Protein AF-A0A3G3IG48-F1 (afdb_monomer_lite)

Structure (mmCIF, N/CA/C/O backbone):
data_AF-A0A3G3IG48-F1
#
_entry.id   AF-A0A3G3IG48-F1
#
loop_
_atom_site.group_PDB
_atom_site.id
_atom_site.type_symbol
_atom_site.label_atom_id
_atom_site.label_alt_id
_atom_site.label_comp_id
_atom_site.label_asym_id
_atom_site.label_entity_id
_atom_site.label_seq_id
_atom_site.pdbx_PDB_ins_code
_atom_site.Cartn_x
_atom_site.Cartn_y
_atom_site.Cartn_z
_atom_site.occupancy
_atom_site.B_iso_or_equiv
_atom_site.auth_seq_id
_atom_site.auth_comp_id
_atom_site.auth_asym_id
_atom_site.auth_atom_id
_atom_site.pdbx_PDB_model_num
ATOM 1 N N . MET A 1 1 ? 20.443 -9.982 -51.497 1.00 36.69 1 MET A N 1
ATOM 2 C CA . MET A 1 1 ? 20.829 -9.095 -50.384 1.00 36.69 1 MET A CA 1
ATOM 3 C C . MET A 1 1 ? 21.874 -9.863 -49.609 1.00 36.69 1 MET A C 1
ATOM 5 O O . MET A 1 1 ? 21.493 -10.829 -48.970 1.00 36.69 1 MET A O 1
ATOM 9 N N . ALA A 1 2 ? 23.157 -9.543 -49.797 1.00 38.91 2 ALA A N 1
ATOM 10 C CA . ALA A 1 2 ? 24.200 -10.056 -48.908 1.00 38.91 2 ALA A CA 1
ATOM 11 C C . ALA A 1 2 ? 23.875 -9.552 -47.498 1.00 38.91 2 ALA A C 1
ATOM 13 O O . ALA A 1 2 ? 23.464 -8.391 -47.363 1.00 38.91 2 ALA A O 1
ATOM 14 N N . ASP A 1 3 ? 23.915 -10.441 -46.509 1.00 46.94 3 ASP A N 1
ATOM 15 C CA . ASP A 1 3 ? 23.478 -10.109 -45.163 1.00 46.94 3 ASP A CA 1
ATOM 16 C C . ASP A 1 3 ? 24.428 -9.052 -44.593 1.00 46.94 3 ASP A C 1
ATOM 18 O O . ASP A 1 3 ? 25.634 -9.079 -44.838 1.00 46.94 3 ASP A O 1
ATOM 22 N N . LEU A 1 4 ? 23.901 -8.071 -43.864 1.00 43.66 4 LEU A N 1
ATOM 23 C CA . LEU A 1 4 ? 24.726 -6.984 -43.316 1.00 43.66 4 LEU A CA 1
ATOM 24 C C . LEU A 1 4 ? 25.807 -7.546 -42.365 1.00 43.66 4 LEU A C 1
ATOM 26 O O . LEU A 1 4 ? 26.868 -6.949 -42.198 1.00 43.66 4 LEU A O 1
ATOM 30 N N . ILE A 1 5 ? 25.530 -8.734 -41.820 1.00 48.03 5 ILE A N 1
ATOM 31 C CA . ILE A 1 5 ? 26.416 -9.583 -41.025 1.00 48.03 5 ILE A CA 1
ATOM 32 C C . ILE A 1 5 ? 27.579 -10.134 -41.873 1.00 48.03 5 ILE A C 1
ATOM 34 O O . ILE A 1 5 ? 28.728 -9.957 -41.478 1.00 48.03 5 ILE A O 1
ATOM 38 N N . ASP A 1 6 ? 27.318 -10.668 -43.076 1.00 48.75 6 ASP A N 1
ATOM 39 C CA . ASP A 1 6 ? 28.361 -11.162 -44.000 1.00 48.75 6 ASP A CA 1
ATOM 40 C C . ASP A 1 6 ? 29.371 -10.056 -44.365 1.00 48.75 6 ASP A C 1
ATOM 42 O O . ASP A 1 6 ? 30.566 -10.298 -44.551 1.00 48.75 6 ASP A O 1
ATOM 46 N N . CYS A 1 7 ? 28.895 -8.810 -44.464 1.00 47.69 7 CYS A N 1
ATOM 47 C CA . CYS A 1 7 ? 29.739 -7.652 -44.751 1.00 47.69 7 CYS A CA 1
ATOM 48 C C . CYS A 1 7 ? 30.574 -7.204 -43.540 1.00 47.69 7 CYS A C 1
ATOM 50 O O . CYS A 1 7 ? 31.735 -6.838 -43.722 1.00 47.69 7 CYS A O 1
ATOM 52 N N . ILE A 1 8 ? 30.040 -7.253 -42.315 1.00 51.38 8 ILE A N 1
ATOM 53 C CA . ILE A 1 8 ? 30.807 -6.927 -41.097 1.00 51.38 8 ILE A CA 1
ATOM 54 C C . ILE A 1 8 ? 31.922 -7.960 -40.884 1.00 51.38 8 ILE A C 1
ATOM 56 O O . ILE A 1 8 ? 33.070 -7.582 -40.656 1.00 51.38 8 ILE A O 1
ATOM 60 N N . GLU A 1 9 ? 31.633 -9.246 -41.095 1.00 52.25 9 GLU A N 1
ATOM 61 C CA . GLU A 1 9 ? 32.642 -10.316 -41.067 1.00 52.25 9 GLU A CA 1
ATOM 62 C C . GLU A 1 9 ? 33.721 -10.156 -42.152 1.00 52.25 9 GLU A C 1
ATOM 64 O O . GLU A 1 9 ? 34.845 -10.647 -42.013 1.00 52.25 9 GLU A O 1
ATOM 69 N N . SER A 1 10 ? 33.409 -9.463 -43.251 1.00 54.41 10 SER A N 1
ATOM 70 C CA . SER A 1 10 ? 34.390 -9.144 -44.292 1.00 54.41 10 SER A CA 1
ATOM 71 C C . SER A 1 10 ? 35.337 -7.999 -43.905 1.00 54.41 10 SER A C 1
ATOM 73 O O . SER A 1 10 ? 36.476 -7.987 -44.375 1.00 54.41 10 SER A O 1
ATOM 75 N N . LEU A 1 11 ? 34.897 -7.088 -43.025 1.00 50.75 11 LEU A N 1
ATOM 76 C CA . LEU A 1 11 ? 35.682 -5.959 -42.508 1.00 50.75 11 LEU A CA 1
ATOM 77 C C . LEU A 1 11 ? 36.561 -6.339 -41.307 1.00 50.75 11 LEU A C 1
ATOM 79 O O . LEU A 1 11 ? 37.611 -5.733 -41.118 1.00 50.75 11 LEU A O 1
ATOM 83 N N . ASP A 1 12 ? 36.162 -7.346 -40.525 1.00 44.31 12 ASP A N 1
ATOM 84 C CA . ASP A 1 12 ? 36.914 -7.837 -39.356 1.00 44.31 12 ASP A CA 1
ATOM 85 C C . ASP A 1 12 ? 38.119 -8.724 -39.738 1.00 44.31 12 ASP A C 1
ATOM 87 O O . ASP A 1 12 ? 38.974 -9.071 -38.922 1.00 44.31 12 ASP A O 1
ATOM 91 N N . LYS A 1 13 ? 38.246 -9.083 -41.021 1.00 51.66 13 LYS A N 1
ATOM 92 C CA . LYS A 1 13 ? 39.446 -9.761 -41.518 1.00 51.66 13 LYS A CA 1
ATOM 93 C C . LYS A 1 13 ? 40.580 -8.740 -41.583 1.00 51.66 13 LYS A C 1
ATOM 95 O O . LYS A 1 13 ? 40.427 -7.747 -42.293 1.00 51.66 13 LYS A O 1
ATOM 100 N N . PRO A 1 14 ? 41.740 -8.984 -40.942 1.00 46.00 14 PRO A N 1
ATOM 101 C CA . PRO A 1 14 ? 42.889 -8.101 -41.064 1.00 46.00 14 PRO A CA 1
ATOM 102 C C . PRO A 1 14 ? 43.379 -8.123 -42.513 1.00 46.00 14 PRO A C 1
ATOM 104 O O . PRO A 1 14 ? 44.195 -8.958 -42.911 1.00 46.00 14 PRO A O 1
ATOM 107 N N . GLN A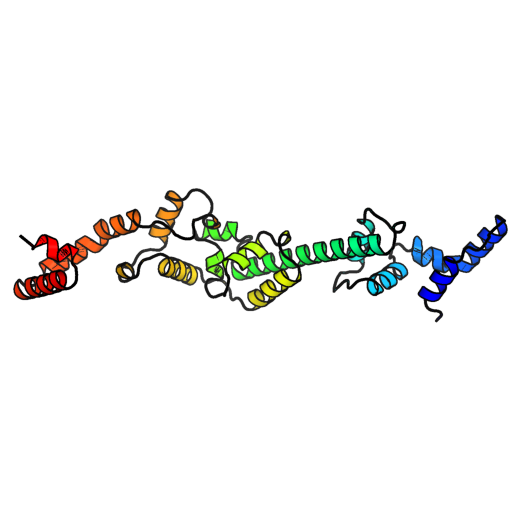 1 15 ? 42.865 -7.208 -43.330 1.00 54.47 15 GLN A N 1
ATOM 108 C CA . GLN A 1 15 ? 43.498 -6.887 -44.590 1.00 54.47 15 GLN A CA 1
ATOM 109 C C . GLN A 1 15 ? 44.788 -6.158 -44.239 1.00 54.47 15 GLN A C 1
ATOM 111 O O . GLN A 1 15 ? 44.802 -5.167 -43.515 1.00 54.47 15 GLN A O 1
ATOM 116 N N . ASN A 1 16 ? 45.900 -6.715 -44.703 1.00 50.59 16 ASN A N 1
ATOM 117 C CA . ASN A 1 16 ? 47.227 -6.143 -44.554 1.00 50.59 16 ASN A CA 1
ATOM 118 C C . ASN A 1 16 ? 47.310 -4.911 -45.475 1.00 50.59 16 ASN A C 1
ATOM 120 O O . ASN A 1 16 ? 47.919 -4.974 -46.539 1.00 50.59 16 ASN A O 1
ATOM 124 N N . VAL A 1 17 ? 46.616 -3.826 -45.120 1.00 55.12 17 VAL A N 1
ATOM 125 C CA . VAL A 1 17 ? 46.575 -2.594 -45.913 1.00 55.12 17 VAL A CA 1
ATOM 126 C C . VAL A 1 17 ? 47.899 -1.873 -45.695 1.00 55.12 17 VAL A C 1
ATOM 128 O O . VAL A 1 17 ? 48.183 -1.407 -44.591 1.00 55.12 17 VAL A O 1
ATOM 131 N N . LYS A 1 18 ? 48.762 -1.856 -46.714 1.00 56.44 18 LYS A N 1
ATOM 132 C CA . LYS A 1 18 ? 50.146 -1.370 -46.582 1.00 56.44 18 LYS A CA 1
ATOM 133 C C . LYS A 1 18 ? 50.337 0.033 -47.143 1.00 56.44 18 LYS A C 1
ATOM 135 O O . LYS A 1 18 ? 51.371 0.642 -46.875 1.00 56.44 18 LYS A O 1
ATOM 140 N N . THR A 1 19 ? 49.369 0.568 -47.888 1.00 65.06 19 THR A N 1
ATOM 141 C CA . THR A 1 19 ? 49.484 1.883 -48.534 1.00 65.06 19 THR A CA 1
ATOM 142 C C . THR A 1 19 ? 48.242 2.758 -48.337 1.00 65.06 19 THR A C 1
ATOM 144 O O . THR A 1 19 ? 47.123 2.271 -48.188 1.00 65.06 19 THR A O 1
ATOM 147 N N . ILE A 1 20 ? 48.437 4.084 -48.343 1.00 63.03 20 ILE A N 1
ATOM 148 C CA . ILE A 1 20 ? 47.361 5.084 -48.188 1.00 63.03 20 ILE A CA 1
ATOM 149 C C . ILE A 1 20 ? 46.316 4.967 -49.315 1.00 63.03 20 ILE A C 1
ATOM 151 O O . ILE A 1 20 ? 45.129 5.172 -49.073 1.00 63.03 20 ILE A O 1
ATOM 155 N N . GLU A 1 21 ? 46.733 4.589 -50.525 1.00 66.88 21 GLU A N 1
ATOM 156 C CA . GLU A 1 21 ? 45.841 4.397 -51.678 1.00 66.88 21 GLU A CA 1
ATOM 157 C C . GLU A 1 21 ? 44.910 3.188 -51.508 1.00 66.88 21 GLU A C 1
ATOM 159 O O . GLU A 1 21 ? 43.728 3.272 -51.839 1.00 66.88 21 GLU A O 1
ATOM 164 N N . GLU A 1 22 ? 45.389 2.088 -50.920 1.00 63.28 22 GLU A N 1
ATOM 165 C CA . GLU A 1 22 ? 44.554 0.916 -50.615 1.00 63.28 22 GLU A CA 1
ATOM 166 C C . GLU A 1 22 ? 43.524 1.224 -49.515 1.00 63.28 22 GLU A C 1
ATOM 168 O O . GLU A 1 22 ? 42.381 0.763 -49.587 1.00 63.28 22 GLU A O 1
ATOM 173 N N . ILE A 1 23 ? 43.884 2.062 -48.532 1.00 62.81 23 ILE A N 1
ATOM 174 C CA . ILE A 1 23 ? 42.934 2.571 -47.527 1.00 62.81 23 ILE A CA 1
ATOM 175 C C . ILE A 1 23 ? 41.853 3.411 -48.218 1.00 62.81 23 ILE A C 1
ATOM 177 O O . ILE A 1 23 ? 40.665 3.192 -47.984 1.00 62.81 23 ILE A O 1
ATOM 181 N N . GLN A 1 24 ? 42.239 4.337 -49.101 1.00 66.12 24 GLN A N 1
ATOM 182 C CA . GLN A 1 24 ? 41.290 5.183 -49.833 1.00 66.12 24 GLN A CA 1
ATOM 183 C C . GLN A 1 24 ? 40.335 4.366 -50.708 1.00 66.12 24 GLN A C 1
ATOM 185 O O . GLN A 1 24 ? 39.134 4.631 -50.705 1.00 66.12 24 GLN A O 1
ATOM 190 N N . GLN A 1 25 ? 40.837 3.353 -51.416 1.00 72.25 25 GLN A N 1
ATOM 191 C CA . GLN A 1 25 ? 40.004 2.469 -52.234 1.00 72.25 25 GLN A CA 1
ATOM 192 C C . GLN A 1 25 ? 39.039 1.639 -51.384 1.00 72.25 25 GLN A C 1
ATOM 194 O O . GLN A 1 25 ? 37.868 1.518 -51.737 1.00 72.25 25 GLN A O 1
ATOM 199 N N . THR A 1 26 ? 39.494 1.124 -50.240 1.00 69.44 26 THR A N 1
ATOM 200 C CA . THR A 1 26 ? 38.653 0.335 -49.326 1.00 69.44 26 THR A CA 1
ATOM 201 C C . THR A 1 26 ? 37.552 1.188 -48.698 1.00 69.44 26 THR A C 1
ATOM 203 O O . THR A 1 26 ? 36.396 0.764 -48.648 1.00 69.44 26 THR A O 1
ATOM 206 N N . VAL A 1 27 ? 37.875 2.412 -48.270 1.00 68.62 27 VAL A N 1
ATOM 207 C CA . VAL A 1 27 ? 36.890 3.362 -47.729 1.00 68.62 27 VAL A CA 1
ATOM 208 C C . VAL A 1 27 ? 35.904 3.798 -48.811 1.00 68.62 27 VAL A C 1
ATOM 210 O O . VAL A 1 27 ? 34.707 3.814 -48.552 1.00 68.62 27 VAL A O 1
ATOM 213 N N . ALA A 1 28 ? 36.363 4.092 -50.031 1.00 74.38 28 ALA A N 1
ATOM 214 C CA . ALA A 1 28 ? 35.484 4.471 -51.138 1.00 74.38 28 ALA A CA 1
ATOM 215 C C . ALA A 1 28 ? 34.537 3.330 -51.547 1.00 74.38 28 ALA A C 1
ATOM 217 O O . ALA A 1 28 ? 33.349 3.563 -51.764 1.00 74.38 28 ALA A O 1
ATOM 218 N N . ALA A 1 29 ? 35.037 2.091 -51.595 1.00 75.25 29 ALA A N 1
ATOM 219 C CA . ALA A 1 29 ? 34.236 0.910 -51.913 1.00 75.25 29 ALA A CA 1
ATOM 220 C C . ALA A 1 29 ? 33.158 0.621 -50.855 1.00 75.25 29 ALA A C 1
ATOM 222 O O . ALA A 1 29 ? 32.087 0.119 -51.190 1.00 75.25 29 ALA A O 1
ATOM 223 N N . ASN A 1 30 ? 33.418 0.977 -49.593 1.00 70.12 30 ASN A N 1
ATOM 224 C CA . ASN A 1 30 ? 32.510 0.752 -48.469 1.00 70.12 30 ASN A CA 1
ATOM 225 C C . ASN A 1 30 ? 31.854 2.041 -47.952 1.00 70.12 30 ASN A C 1
ATOM 227 O O . ASN A 1 30 ? 31.249 2.022 -46.882 1.00 70.12 30 ASN A O 1
ATOM 231 N N . TYR A 1 31 ? 31.937 3.149 -48.697 1.00 71.88 31 TYR A N 1
ATOM 232 C CA . TYR A 1 31 ? 31.540 4.476 -48.216 1.00 71.88 31 TYR A CA 1
ATOM 233 C C . TYR A 1 31 ? 30.101 4.497 -47.706 1.00 71.88 31 TYR A C 1
ATOM 235 O O . TYR A 1 31 ? 29.868 4.891 -46.574 1.00 71.88 31 TYR A O 1
ATOM 243 N N . ASN A 1 32 ? 29.150 3.972 -48.484 1.00 69.94 32 ASN A N 1
ATOM 244 C CA . ASN A 1 32 ? 27.742 3.925 -48.081 1.00 69.94 32 ASN A CA 1
ATOM 245 C C . ASN A 1 32 ? 27.519 3.093 -46.810 1.00 69.94 32 ASN A C 1
ATOM 247 O O . ASN A 1 32 ? 26.602 3.368 -46.049 1.00 69.94 32 ASN A O 1
ATOM 251 N N . LEU A 1 33 ? 28.319 2.051 -46.579 1.00 66.88 33 LEU A N 1
ATOM 252 C CA . LEU A 1 33 ? 28.206 1.226 -45.379 1.00 66.88 33 LEU A CA 1
ATOM 253 C C . LEU A 1 33 ? 28.777 1.965 -44.164 1.00 66.88 33 LEU A C 1
ATOM 255 O O . LEU A 1 33 ? 28.140 2.002 -43.118 1.00 66.88 33 LEU A O 1
ATOM 259 N N . ILE A 1 34 ? 29.949 2.579 -44.326 1.00 66.56 34 ILE A N 1
ATOM 260 C CA . ILE A 1 34 ? 30.601 3.385 -43.290 1.00 66.56 34 ILE A CA 1
ATOM 261 C C . ILE A 1 34 ? 29.708 4.573 -42.913 1.00 66.56 34 ILE A C 1
ATOM 263 O O . ILE A 1 34 ? 29.478 4.816 -41.731 1.00 66.56 34 ILE A O 1
ATOM 267 N N . ASP A 1 35 ? 29.151 5.260 -43.909 1.00 70.62 35 ASP A N 1
ATOM 268 C CA . ASP A 1 35 ? 28.215 6.368 -43.730 1.00 70.62 35 ASP A CA 1
ATOM 269 C C . ASP A 1 35 ? 26.960 5.905 -42.972 1.00 70.62 35 ASP A C 1
ATOM 271 O O . ASP A 1 35 ? 26.627 6.458 -41.929 1.00 70.62 35 ASP A O 1
ATOM 275 N N . ASN A 1 36 ? 26.343 4.794 -43.389 1.00 67.69 36 ASN A N 1
ATOM 276 C CA . ASN A 1 36 ? 25.134 4.263 -42.748 1.00 67.69 36 ASN A CA 1
ATOM 277 C C . ASN A 1 36 ? 25.347 3.658 -41.345 1.00 67.69 36 ASN A C 1
ATOM 279 O O . ASN A 1 36 ? 24.390 3.573 -40.576 1.00 67.69 36 ASN A O 1
ATOM 283 N N . LEU A 1 37 ? 26.551 3.185 -41.010 1.00 65.06 37 LEU A N 1
ATOM 284 C CA . LEU A 1 37 ? 26.845 2.574 -39.705 1.00 65.06 37 LEU A CA 1
ATOM 285 C C . LEU A 1 37 ? 27.364 3.584 -38.678 1.00 65.06 37 LEU A C 1
ATOM 287 O O . LEU A 1 37 ? 27.005 3.492 -37.504 1.00 65.06 37 LEU A O 1
ATOM 291 N N . PHE A 1 38 ? 28.205 4.527 -39.110 1.00 63.50 38 PHE A N 1
ATOM 292 C CA . PHE A 1 38 ? 28.950 5.413 -38.209 1.00 63.50 38 PHE A CA 1
ATOM 293 C C . PHE A 1 38 ? 28.534 6.884 -38.298 1.00 63.50 38 PHE A C 1
ATOM 295 O O . PHE A 1 38 ? 28.765 7.624 -37.343 1.00 63.50 38 PHE A O 1
ATOM 302 N N . TYR A 1 39 ? 27.920 7.313 -39.405 1.00 66.69 39 TYR A N 1
ATOM 303 C CA . TYR A 1 39 ? 27.567 8.718 -39.646 1.00 66.69 39 TYR A CA 1
ATOM 304 C C . TYR A 1 39 ? 26.059 8.953 -39.837 1.00 66.69 39 TYR A C 1
ATOM 306 O O . TYR A 1 39 ? 25.611 10.102 -39.867 1.00 66.69 39 TYR A O 1
ATOM 314 N N . ASP A 1 40 ? 25.246 7.891 -39.865 1.00 70.25 40 ASP A N 1
ATOM 315 C CA . ASP A 1 40 ? 23.792 7.997 -39.830 1.00 70.25 40 ASP A CA 1
ATOM 316 C C . ASP A 1 40 ? 23.318 8.450 -38.444 1.00 70.25 40 ASP A C 1
ATOM 318 O O . ASP A 1 40 ? 23.253 7.677 -37.488 1.00 70.25 40 ASP A O 1
ATOM 322 N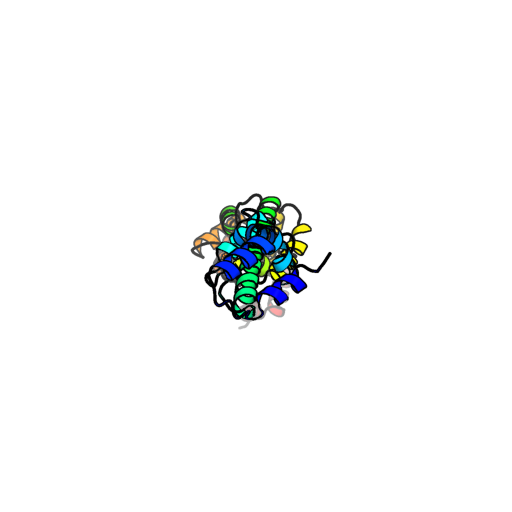 N . SER A 1 41 ? 22.905 9.715 -38.360 1.00 64.81 41 SER A N 1
ATOM 323 C CA . SER A 1 41 ? 22.270 10.302 -37.170 1.00 64.81 41 SER A CA 1
ATOM 324 C C . SER A 1 41 ? 21.031 9.543 -36.673 1.00 64.81 41 SER A C 1
ATOM 326 O O . SER A 1 41 ? 20.655 9.684 -35.511 1.00 64.81 41 SER A O 1
ATOM 328 N N . LYS A 1 42 ? 20.387 8.744 -37.534 1.00 71.00 42 LYS A N 1
ATOM 329 C CA . LYS A 1 42 ? 19.233 7.900 -37.193 1.00 71.00 42 LYS A CA 1
ATOM 330 C C . LYS A 1 42 ? 19.630 6.471 -36.831 1.00 71.00 42 LYS A C 1
ATOM 332 O O . LYS A 1 42 ? 18.759 5.698 -36.439 1.00 71.00 42 LYS A O 1
ATOM 337 N N . MET A 1 43 ? 20.914 6.129 -36.956 1.00 75.06 43 MET A N 1
ATOM 338 C CA . MET A 1 43 ? 21.509 4.846 -36.586 1.00 75.06 43 MET A CA 1
ATOM 339 C C . MET A 1 43 ? 20.725 3.635 -37.117 1.00 75.06 43 MET A C 1
ATOM 341 O O . MET A 1 43 ? 20.650 2.606 -36.447 1.00 75.06 43 MET A O 1
ATOM 345 N N . VAL A 1 44 ? 20.111 3.728 -38.302 1.00 76.62 44 VAL A N 1
ATOM 346 C CA . VAL A 1 44 ? 19.101 2.759 -38.772 1.00 76.62 44 VAL A CA 1
ATOM 347 C C . VAL A 1 44 ? 19.689 1.352 -38.899 1.00 76.62 44 VAL A C 1
ATOM 349 O O . VAL A 1 44 ? 19.080 0.376 -38.454 1.00 76.62 44 VAL A O 1
ATOM 352 N N . ALA A 1 45 ? 20.888 1.235 -39.476 1.00 72.06 45 ALA A N 1
ATOM 353 C CA . ALA A 1 45 ? 21.581 -0.044 -39.618 1.00 72.06 45 ALA A CA 1
ATOM 354 C C . ALA A 1 45 ? 22.034 -0.600 -38.256 1.00 72.06 45 ALA A C 1
ATOM 356 O O . ALA A 1 45 ? 21.810 -1.775 -37.961 1.00 72.06 45 ALA A O 1
ATOM 357 N N . SER A 1 46 ? 22.587 0.258 -37.397 1.00 75.94 46 SER A N 1
ATOM 358 C CA . SER A 1 46 ? 23.060 -0.106 -36.057 1.00 75.94 46 SER A CA 1
ATOM 359 C C . SER A 1 46 ? 21.916 -0.557 -35.144 1.00 75.94 46 SER A C 1
ATOM 361 O O . SER A 1 46 ? 22.038 -1.572 -34.463 1.00 75.94 46 SER A O 1
ATOM 363 N N . LEU A 1 47 ? 20.759 0.112 -35.182 1.00 82.75 47 LEU A N 1
ATOM 364 C CA . LEU A 1 47 ? 19.567 -0.293 -34.431 1.00 82.75 47 LEU A CA 1
ATOM 365 C C . LEU A 1 47 ? 19.022 -1.642 -34.893 1.00 82.75 47 LEU A C 1
ATOM 367 O O . LEU A 1 47 ? 18.561 -2.421 -34.062 1.00 82.75 47 LEU A O 1
ATOM 371 N N . LYS A 1 48 ? 19.080 -1.944 -36.196 1.00 82.81 48 LYS A N 1
ATOM 372 C CA . LYS A 1 48 ? 18.663 -3.253 -36.716 1.00 82.81 48 LYS A CA 1
ATOM 373 C C . LYS A 1 48 ? 19.530 -4.378 -36.147 1.00 82.81 48 LYS A C 1
ATOM 375 O O . LYS A 1 48 ? 18.985 -5.400 -35.742 1.00 82.81 48 LYS A O 1
ATOM 380 N N . ILE A 1 49 ? 20.848 -4.178 -36.097 1.00 79.50 49 ILE A N 1
ATOM 381 C CA . ILE A 1 49 ? 21.787 -5.140 -35.500 1.00 79.50 49 ILE A CA 1
ATOM 382 C C . ILE A 1 49 ? 21.489 -5.293 -34.006 1.00 79.50 49 ILE A C 1
ATOM 384 O O . ILE A 1 49 ? 21.280 -6.402 -33.526 1.00 79.50 49 ILE A O 1
ATOM 388 N N . ILE A 1 50 ? 21.374 -4.177 -33.285 1.00 82.19 50 ILE A N 1
ATOM 389 C CA . ILE A 1 50 ? 21.151 -4.167 -31.835 1.00 82.19 50 ILE A CA 1
ATOM 390 C C . ILE A 1 50 ? 19.840 -4.864 -31.452 1.00 82.19 50 ILE A C 1
ATOM 392 O O . ILE A 1 50 ? 19.838 -5.701 -30.553 1.00 82.19 50 ILE A O 1
ATOM 396 N N . LYS A 1 51 ? 18.744 -4.600 -32.172 1.00 85.06 51 LYS A N 1
ATOM 397 C CA . LYS A 1 51 ? 17.453 -5.288 -31.978 1.00 85.06 51 LYS A CA 1
ATOM 398 C C . LYS A 1 51 ? 17.515 -6.793 -32.270 1.00 85.06 51 LYS A C 1
ATOM 400 O O . LYS A 1 51 ? 16.644 -7.527 -31.821 1.00 85.06 51 LYS A O 1
ATOM 405 N N . GLY A 1 52 ? 18.510 -7.251 -33.031 1.00 81.44 52 GLY A N 1
ATOM 406 C CA . GLY A 1 52 ? 18.787 -8.674 -33.235 1.00 81.44 52 GLY A CA 1
ATOM 407 C C . GLY A 1 52 ? 19.602 -9.310 -32.102 1.00 81.44 52 GLY A C 1
ATOM 408 O O . GLY A 1 52 ? 19.492 -10.512 -31.883 1.00 81.44 52 GLY A O 1
ATOM 409 N N . MET A 1 53 ? 20.396 -8.521 -31.371 1.00 79.38 53 MET A N 1
ATOM 410 C CA . MET A 1 53 ? 21.262 -8.996 -30.280 1.00 79.38 53 MET A CA 1
ATOM 411 C C . MET A 1 53 ? 20.553 -9.045 -28.922 1.00 79.38 53 MET A C 1
ATOM 413 O O . MET A 1 53 ? 20.892 -9.865 -28.064 1.00 79.38 53 MET A O 1
ATOM 417 N N . VAL A 1 54 ? 19.598 -8.141 -28.695 1.00 81.38 54 VAL A N 1
ATOM 418 C CA . VAL A 1 54 ? 18.870 -8.017 -27.427 1.00 81.38 54 VAL A CA 1
ATOM 419 C C . VAL A 1 54 ? 17.379 -7.833 -27.670 1.00 81.38 54 VAL A C 1
ATOM 421 O O . VAL A 1 54 ? 16.969 -7.142 -28.599 1.00 81.38 54 VAL A O 1
ATOM 424 N N . GLU A 1 55 ? 16.554 -8.418 -26.802 1.00 80.12 55 GLU A N 1
ATOM 425 C CA . GLU A 1 55 ? 15.127 -8.112 -26.781 1.00 80.12 55 GLU A CA 1
ATOM 426 C C . GLU A 1 55 ? 14.939 -6.686 -26.258 1.00 80.12 55 GLU A C 1
ATOM 428 O O . GLU A 1 55 ? 15.231 -6.387 -25.104 1.00 80.12 55 GLU A O 1
ATOM 433 N N . THR A 1 56 ? 14.488 -5.784 -27.129 1.00 73.38 56 THR A N 1
ATOM 434 C CA . THR A 1 56 ? 14.296 -4.364 -26.791 1.00 73.38 56 THR A CA 1
ATOM 435 C C . THR A 1 56 ? 12.863 -4.031 -26.387 1.00 73.38 56 THR A C 1
ATOM 437 O O . THR A 1 56 ? 12.563 -2.866 -26.143 1.00 73.38 56 THR A O 1
ATOM 440 N N . GLY A 1 57 ? 11.943 -5.001 -26.414 1.00 72.19 57 GLY A N 1
ATOM 441 C CA . GLY A 1 57 ? 10.521 -4.751 -26.184 1.00 72.19 57 GLY A CA 1
ATOM 442 C C . GLY A 1 57 ? 9.952 -3.627 -27.079 1.00 72.19 57 GLY A C 1
ATOM 443 O O . GLY A 1 57 ? 10.450 -3.392 -28.185 1.00 72.19 57 GLY A O 1
ATOM 444 N N . PRO A 1 58 ? 8.909 -2.906 -26.628 1.00 77.19 58 PRO A N 1
ATOM 445 C CA . PRO A 1 58 ? 8.289 -1.802 -27.364 1.00 77.19 58 PRO A CA 1
ATOM 446 C C . PRO A 1 58 ? 9.001 -0.450 -27.136 1.00 77.19 58 PRO A C 1
ATOM 448 O O . PRO A 1 58 ? 8.337 0.581 -27.005 1.00 77.19 58 PRO A O 1
ATOM 451 N N . ILE A 1 59 ? 10.334 -0.431 -27.032 1.00 84.06 59 ILE A N 1
ATOM 452 C CA . ILE A 1 59 ? 11.103 0.810 -26.851 1.00 84.06 59 ILE A CA 1
ATOM 453 C C . ILE A 1 59 ? 11.175 1.576 -28.187 1.00 84.06 59 ILE A C 1
ATOM 455 O O . ILE A 1 59 ? 11.598 0.998 -29.190 1.00 84.06 59 ILE A O 1
ATOM 459 N N . PRO A 1 60 ? 10.792 2.870 -28.233 1.00 86.94 60 PRO A N 1
ATOM 460 C CA . PRO A 1 60 ? 10.952 3.691 -29.430 1.00 86.94 60 PRO A CA 1
ATOM 461 C C . PRO A 1 60 ? 12.421 3.843 -29.837 1.00 86.94 60 PRO A C 1
ATOM 463 O O . PRO A 1 60 ? 13.286 4.040 -28.988 1.00 86.94 60 PRO A O 1
ATOM 466 N N . ASP A 1 61 ? 12.695 3.850 -31.140 1.00 84.81 61 ASP A N 1
ATOM 467 C CA . ASP A 1 61 ? 14.056 3.913 -31.695 1.00 84.81 61 ASP A CA 1
ATOM 468 C C . ASP A 1 61 ? 14.870 5.103 -31.167 1.00 84.81 61 ASP A C 1
ATOM 470 O O . ASP A 1 61 ? 16.049 4.949 -30.868 1.00 84.81 61 ASP A O 1
ATOM 474 N N . SER A 1 62 ? 14.241 6.264 -30.966 1.00 85.50 62 SER A N 1
ATOM 475 C CA . SER A 1 62 ? 14.895 7.442 -30.384 1.00 85.50 62 SER A CA 1
ATOM 476 C C . SER A 1 62 ? 15.358 7.228 -28.940 1.00 85.50 62 SER A C 1
ATOM 478 O O . SER A 1 62 ? 16.421 7.700 -28.558 1.00 85.50 62 SER A O 1
ATOM 480 N N . GLU A 1 63 ? 14.573 6.510 -28.135 1.00 85.81 63 GLU A N 1
ATOM 481 C CA . GLU A 1 63 ? 14.930 6.185 -26.751 1.00 85.81 63 GLU A CA 1
ATOM 482 C C . GLU A 1 63 ? 16.023 5.120 -26.720 1.00 85.81 63 GLU A C 1
ATOM 484 O O . GLU A 1 63 ? 16.976 5.241 -25.958 1.00 85.81 63 GLU A O 1
ATOM 489 N N . LEU A 1 64 ? 15.936 4.115 -27.597 1.00 86.38 64 LEU A N 1
ATOM 490 C CA . LEU A 1 64 ? 16.974 3.096 -27.729 1.00 86.38 64 LEU A CA 1
ATOM 491 C C . LEU A 1 64 ? 18.321 3.719 -28.127 1.00 86.38 64 LEU A C 1
ATOM 493 O O . LEU A 1 64 ? 19.339 3.363 -27.540 1.00 86.38 64 LEU A O 1
ATOM 497 N N . ILE A 1 65 ? 18.327 4.687 -29.051 1.00 86.25 65 ILE A N 1
ATOM 498 C CA . ILE A 1 65 ? 19.525 5.470 -29.400 1.00 86.25 65 ILE A CA 1
ATOM 499 C C . ILE A 1 65 ? 20.103 6.165 -28.164 1.00 86.25 65 ILE A C 1
ATOM 501 O O . ILE A 1 65 ? 21.298 6.032 -27.910 1.00 86.25 65 ILE A O 1
ATOM 505 N N . ASN A 1 66 ? 19.274 6.853 -27.372 1.00 86.56 66 ASN A N 1
ATOM 506 C CA . ASN A 1 66 ? 19.735 7.527 -26.154 1.00 86.56 66 ASN A CA 1
ATOM 507 C C . ASN A 1 66 ? 20.353 6.533 -25.157 1.00 86.56 66 ASN A C 1
ATOM 509 O O . ASN A 1 66 ? 21.422 6.793 -24.615 1.00 86.56 66 ASN A O 1
ATOM 513 N N . LEU A 1 67 ? 19.729 5.365 -24.957 1.00 87.56 67 LEU A N 1
ATOM 514 C CA . LEU A 1 67 ? 20.265 4.324 -24.072 1.00 87.56 67 LEU A CA 1
ATOM 515 C C . LEU A 1 67 ? 21.635 3.819 -24.534 1.00 87.56 67 LEU A C 1
ATOM 517 O O . LEU A 1 67 ? 22.492 3.565 -23.691 1.00 87.56 67 LEU A O 1
ATOM 521 N N . ILE A 1 68 ? 21.837 3.680 -25.848 1.00 85.12 68 ILE A N 1
ATOM 522 C CA . ILE A 1 68 ? 23.115 3.259 -26.434 1.00 85.12 68 ILE A CA 1
ATOM 523 C C . ILE A 1 68 ? 24.181 4.349 -26.266 1.00 85.12 68 ILE A C 1
ATOM 525 O O . ILE A 1 68 ? 25.320 4.043 -25.922 1.00 85.12 68 ILE A O 1
ATOM 529 N N . GLN A 1 69 ? 23.822 5.615 -26.489 1.00 83.25 69 GLN A N 1
ATOM 530 C CA . GLN A 1 69 ? 24.728 6.756 -26.310 1.00 83.25 69 GLN A CA 1
ATOM 531 C C . GLN A 1 69 ? 25.141 6.952 -24.843 1.00 83.25 69 GLN A C 1
ATOM 533 O O . GLN A 1 69 ? 26.259 7.386 -24.575 1.00 83.25 69 GLN A O 1
ATOM 538 N N . ASP A 1 70 ? 24.276 6.566 -23.904 1.00 84.38 70 ASP A N 1
ATOM 539 C CA . ASP A 1 70 ? 24.526 6.591 -22.460 1.00 84.38 70 ASP A CA 1
ATOM 540 C C . ASP A 1 70 ? 25.408 5.428 -21.951 1.00 84.38 70 ASP A C 1
ATOM 542 O O . ASP A 1 70 ? 25.656 5.326 -20.740 1.00 84.38 70 ASP A O 1
ATOM 546 N N . LEU A 1 71 ? 25.854 4.515 -22.824 1.00 84.00 71 LEU A N 1
ATOM 547 C CA . LEU A 1 71 ? 26.742 3.413 -22.443 1.00 84.00 71 LEU A CA 1
ATOM 548 C C . LEU A 1 71 ? 28.172 3.912 -22.228 1.00 84.00 71 LEU A C 1
ATOM 550 O O . LEU A 1 71 ? 28.811 4.448 -23.131 1.00 84.00 71 LEU A O 1
ATOM 554 N N . SER A 1 72 ? 28.720 3.640 -21.045 1.00 75.94 72 SER A N 1
ATOM 555 C CA . SER A 1 72 ? 30.108 3.962 -20.696 1.00 75.94 72 SER A CA 1
ATOM 556 C C . SER A 1 72 ? 31.137 3.201 -21.530 1.00 75.94 72 SER A C 1
ATOM 558 O O . SER A 1 72 ? 32.241 3.691 -21.756 1.00 75.94 72 SER A O 1
ATOM 560 N N . SER A 1 73 ? 30.782 1.991 -21.958 1.00 71.62 73 SER A N 1
ATOM 561 C CA . SER A 1 73 ? 31.643 1.081 -22.709 1.00 71.62 73 SER A CA 1
ATOM 562 C C . SER A 1 73 ? 31.783 1.461 -24.189 1.00 71.62 73 SER A C 1
ATOM 564 O O . SER A 1 73 ? 32.790 1.108 -24.810 1.00 71.62 73 SER A O 1
ATOM 566 N N . GLY A 1 74 ? 30.819 2.207 -24.745 1.00 69.19 74 GLY A N 1
ATOM 567 C CA . GLY A 1 74 ? 30.765 2.561 -26.165 1.00 69.19 74 GLY A CA 1
ATOM 568 C C . GLY A 1 74 ? 30.844 1.350 -27.110 1.00 69.19 74 GLY A C 1
ATOM 569 O O . GLY A 1 74 ? 30.825 0.192 -26.697 1.00 69.19 74 GLY A O 1
ATOM 570 N N . TYR A 1 75 ? 30.979 1.612 -28.411 1.00 69.31 75 TYR A N 1
ATOM 571 C CA . TYR A 1 75 ? 31.113 0.564 -29.436 1.00 69.31 75 TYR A CA 1
ATOM 572 C C . TYR A 1 75 ? 32.484 -0.130 -29.469 1.00 69.31 75 TYR A C 1
ATOM 574 O O . TYR A 1 75 ? 32.655 -1.116 -30.176 1.00 69.31 75 TYR A O 1
ATOM 582 N N . SER A 1 76 ? 33.473 0.382 -28.734 1.00 71.50 76 SER A N 1
ATOM 583 C CA . SER A 1 76 ? 34.838 -0.158 -28.699 1.00 71.50 76 SER A CA 1
ATOM 584 C C . SER A 1 76 ? 35.026 -1.294 -27.691 1.00 71.50 76 SER A C 1
ATOM 586 O O . SER A 1 76 ? 36.105 -1.887 -27.628 1.00 71.50 76 SER A O 1
ATOM 588 N N . SER A 1 77 ? 34.010 -1.592 -26.882 1.00 77.12 77 SER A N 1
ATOM 589 C CA . SER A 1 77 ? 34.080 -2.644 -25.872 1.00 77.12 77 SER A CA 1
ATOM 590 C C . SER A 1 77 ? 33.738 -4.027 -26.430 1.00 77.12 77 SER A C 1
ATOM 592 O O . SER A 1 77 ? 32.999 -4.129 -27.407 1.00 77.12 77 SER A O 1
ATOM 594 N N . PRO A 1 78 ? 34.220 -5.115 -25.791 1.00 83.50 78 PRO A N 1
ATOM 595 C CA . PRO A 1 78 ? 33.857 -6.471 -26.187 1.00 83.50 78 PRO A CA 1
ATOM 596 C C . PRO A 1 78 ? 32.339 -6.667 -26.215 1.00 83.50 78 PRO A C 1
ATOM 598 O O . PRO A 1 78 ? 31.640 -6.199 -25.313 1.00 83.50 78 PRO A O 1
ATOM 601 N N . GLU A 1 79 ? 31.849 -7.428 -27.194 1.00 80.38 79 GLU A N 1
ATOM 602 C CA . GLU A 1 79 ? 30.419 -7.678 -27.427 1.00 80.38 79 GLU A CA 1
ATOM 603 C C . GLU A 1 79 ? 29.669 -8.108 -26.156 1.00 80.38 79 GLU A C 1
ATOM 605 O O . GLU A 1 79 ? 28.588 -7.601 -25.861 1.00 80.38 79 GLU A O 1
ATOM 610 N N . ILE A 1 80 ? 30.270 -8.994 -25.354 1.00 84.81 80 ILE A N 1
ATOM 611 C CA . ILE A 1 80 ? 29.693 -9.483 -24.092 1.00 84.81 80 ILE A CA 1
ATOM 612 C C . ILE A 1 80 ? 29.491 -8.337 -23.088 1.00 84.81 80 ILE A C 1
ATOM 614 O O . ILE A 1 80 ? 28.463 -8.276 -22.410 1.00 84.81 80 ILE A O 1
ATOM 618 N N . THR A 1 81 ? 30.455 -7.420 -22.987 1.00 84.00 81 THR A N 1
ATOM 619 C CA . THR A 1 81 ? 30.381 -6.264 -22.082 1.00 84.00 81 THR A CA 1
ATOM 620 C C . THR A 1 81 ? 29.325 -5.279 -22.560 1.00 84.00 81 THR A C 1
ATOM 622 O O . THR A 1 81 ? 28.456 -4.912 -21.769 1.00 84.00 81 THR A O 1
ATOM 625 N N . PHE A 1 82 ? 29.354 -4.926 -23.849 1.00 85.88 82 PHE A N 1
ATOM 626 C CA . PHE A 1 82 ? 28.377 -4.032 -24.471 1.00 85.88 82 PHE A CA 1
ATOM 627 C C . PHE A 1 82 ? 26.948 -4.562 -24.298 1.00 85.88 82 PHE A C 1
ATOM 629 O O . PHE A 1 82 ? 26.075 -3.870 -23.779 1.00 85.88 82 PHE A O 1
ATOM 636 N N . THR A 1 83 ? 26.725 -5.830 -24.648 1.00 85.81 83 THR A N 1
ATOM 637 C CA . THR A 1 83 ? 25.411 -6.482 -24.572 1.00 85.81 83 THR A CA 1
ATOM 638 C C . THR A 1 83 ? 24.881 -6.513 -23.144 1.00 85.81 83 THR A C 1
ATOM 640 O O . THR A 1 83 ? 23.700 -6.260 -22.915 1.00 85.81 83 THR A O 1
ATOM 643 N N . ARG A 1 84 ? 25.737 -6.805 -22.159 1.00 88.19 84 ARG A N 1
ATOM 644 C CA . ARG A 1 84 ? 25.347 -6.815 -20.744 1.00 88.19 84 ARG A CA 1
ATOM 645 C C . ARG A 1 84 ? 24.956 -5.423 -20.247 1.00 88.19 84 ARG A C 1
ATOM 647 O O . ARG A 1 84 ? 23.936 -5.302 -19.576 1.00 88.19 84 ARG A O 1
ATOM 654 N N . GLU A 1 85 ? 25.744 -4.394 -20.557 1.00 88.62 85 GLU A N 1
ATOM 655 C CA . GLU A 1 85 ? 25.422 -3.018 -20.153 1.00 88.62 85 GLU A CA 1
ATOM 656 C C . GLU A 1 85 ? 24.138 -2.524 -20.824 1.00 88.62 85 GLU A C 1
ATOM 658 O O . GLU A 1 85 ? 23.274 -1.958 -20.153 1.00 88.62 85 GLU A O 1
ATOM 663 N N . LEU A 1 86 ? 23.967 -2.810 -22.117 1.00 88.44 86 LEU A N 1
ATOM 664 C CA . LEU A 1 86 ? 22.756 -2.464 -22.853 1.00 88.44 86 LEU A CA 1
ATOM 665 C C . LEU A 1 86 ? 21.517 -3.160 -22.280 1.00 88.44 86 LEU A C 1
ATOM 667 O O . LEU A 1 86 ? 20.500 -2.501 -22.076 1.00 88.44 86 LEU A O 1
ATOM 671 N N . LYS A 1 87 ? 21.598 -4.459 -21.958 1.00 88.69 87 LYS A N 1
ATOM 672 C CA . LYS A 1 87 ? 20.505 -5.179 -21.280 1.00 88.69 87 LYS A CA 1
ATOM 673 C C . LYS A 1 87 ? 20.137 -4.521 -19.950 1.00 88.69 87 LYS A C 1
ATOM 675 O O . LYS A 1 87 ? 18.955 -4.321 -19.696 1.00 88.69 87 LYS A O 1
ATOM 680 N N . GLY A 1 88 ? 21.127 -4.121 -19.149 1.00 88.12 88 GLY A N 1
ATOM 681 C CA . GLY A 1 88 ? 20.885 -3.392 -17.900 1.00 88.12 88 GLY A CA 1
ATOM 682 C C . GLY A 1 88 ? 20.170 -2.054 -18.120 1.00 88.12 88 GLY A C 1
ATOM 683 O O . GLY A 1 88 ? 19.189 -1.758 -17.447 1.00 88.12 88 GLY A O 1
ATOM 684 N N . LYS A 1 89 ? 20.594 -1.268 -19.119 1.00 89.19 89 LYS A N 1
ATOM 685 C CA . LYS A 1 89 ? 19.940 0.005 -19.477 1.00 89.19 89 LYS A CA 1
ATOM 686 C C . LYS A 1 89 ? 18.505 -0.181 -19.976 1.00 89.19 89 LYS A C 1
ATOM 688 O O . LYS A 1 89 ? 17.639 0.625 -19.635 1.00 89.19 89 LYS A O 1
ATOM 693 N N . ILE A 1 90 ? 18.257 -1.221 -20.772 1.00 88.75 90 ILE A N 1
ATOM 694 C CA . ILE A 1 90 ? 16.914 -1.592 -21.240 1.00 88.75 90 ILE A CA 1
ATOM 695 C C . ILE A 1 90 ? 16.033 -1.962 -20.044 1.00 88.75 90 ILE A C 1
ATOM 697 O O . ILE A 1 90 ? 14.942 -1.414 -19.906 1.00 88.75 90 ILE A O 1
ATOM 701 N N . GLU A 1 91 ? 16.524 -2.807 -19.138 1.00 86.69 91 GLU A N 1
ATOM 702 C CA . GLU A 1 91 ? 15.786 -3.202 -17.936 1.00 86.69 91 GLU A CA 1
ATOM 703 C C . GLU A 1 91 ? 15.448 -1.988 -17.049 1.00 86.69 91 GLU A C 1
ATOM 705 O O . GLU A 1 91 ? 14.308 -1.832 -16.606 1.00 86.69 91 GLU A O 1
ATOM 710 N N . ASP A 1 92 ? 16.399 -1.075 -16.838 1.00 87.81 92 ASP A N 1
ATOM 711 C CA . ASP A 1 92 ? 16.174 0.163 -16.084 1.00 87.81 92 ASP A CA 1
ATOM 712 C C . ASP A 1 92 ? 15.124 1.066 -16.745 1.00 87.81 92 ASP A C 1
ATOM 714 O O . ASP A 1 92 ? 14.285 1.671 -16.065 1.00 87.81 92 ASP A O 1
ATOM 718 N N . TYR A 1 93 ? 15.155 1.176 -18.077 1.00 88.50 93 TYR A N 1
ATOM 719 C CA . TYR A 1 93 ? 14.155 1.922 -18.836 1.00 88.50 93 TYR A CA 1
ATOM 720 C C . TYR A 1 93 ? 12.763 1.308 -18.663 1.00 88.50 93 TYR A C 1
ATOM 722 O O . TYR A 1 93 ? 11.790 2.026 -18.397 1.00 88.50 93 TYR A O 1
ATOM 730 N N . GLU A 1 94 ? 12.658 -0.016 -18.771 1.00 87.50 94 GLU A N 1
ATOM 731 C CA . GLU A 1 94 ? 11.405 -0.742 -18.588 1.00 87.50 94 GLU A CA 1
ATOM 732 C C . GLU A 1 94 ? 10.849 -0.556 -17.176 1.00 87.50 94 GLU A C 1
ATOM 734 O O . GLU A 1 94 ? 9.682 -0.180 -17.040 1.00 87.50 94 GLU A O 1
ATOM 739 N N . LYS A 1 95 ? 11.677 -0.700 -16.132 1.00 88.81 95 LYS A N 1
ATOM 740 C CA . LYS A 1 95 ? 11.278 -0.446 -14.735 1.00 88.81 95 LYS A CA 1
ATOM 741 C C . LYS A 1 95 ? 10.741 0.967 -14.545 1.00 88.81 95 LYS A C 1
ATOM 743 O O . LYS A 1 95 ? 9.662 1.141 -13.984 1.00 88.81 95 LYS A O 1
ATOM 748 N N . LYS A 1 96 ? 11.423 1.988 -15.077 1.00 89.12 96 LYS A N 1
ATOM 749 C CA . LYS A 1 96 ? 10.960 3.390 -15.013 1.00 89.12 96 LYS A CA 1
ATOM 750 C C . LYS A 1 96 ? 9.653 3.606 -15.773 1.00 89.12 96 LYS A C 1
ATOM 752 O O . LYS A 1 96 ? 8.776 4.346 -15.324 1.00 89.12 96 LYS A O 1
ATOM 757 N N . SER A 1 97 ? 9.507 2.987 -16.942 1.00 90.19 97 SER A N 1
ATOM 758 C CA . SER A 1 97 ? 8.276 3.046 -17.735 1.00 90.19 97 SER A CA 1
ATOM 759 C C . SER A 1 97 ? 7.102 2.408 -16.988 1.00 90.19 97 SER A C 1
ATOM 761 O O . SER A 1 97 ? 6.033 3.013 -16.884 1.00 90.19 97 SER A O 1
ATOM 763 N N . LEU A 1 98 ? 7.315 1.230 -16.399 1.00 91.75 98 LEU A N 1
ATOM 764 C CA . LEU A 1 98 ? 6.323 0.523 -15.593 1.00 91.75 98 LEU A CA 1
ATOM 765 C C . LEU A 1 98 ? 5.991 1.269 -14.304 1.00 91.75 98 LEU A C 1
ATOM 767 O O . LEU A 1 98 ? 4.813 1.426 -14.006 1.00 91.75 98 LEU A O 1
ATOM 771 N N . GLY A 1 99 ? 6.983 1.821 -13.607 1.00 92.81 99 GLY A N 1
ATOM 772 C CA . GLY A 1 99 ? 6.775 2.671 -12.434 1.00 92.81 99 GLY A CA 1
ATOM 773 C C . GLY A 1 99 ? 5.855 3.858 -12.730 1.00 92.81 99 GLY A C 1
ATOM 774 O O . GLY A 1 99 ? 4.888 4.092 -12.008 1.00 92.81 99 GLY A O 1
ATOM 775 N N . ARG A 1 100 ? 6.064 4.552 -13.860 1.00 92.69 100 ARG A N 1
ATOM 776 C CA . ARG A 1 100 ? 5.160 5.632 -14.306 1.00 92.69 100 ARG A CA 1
ATOM 777 C C . ARG A 1 100 ? 3.744 5.131 -14.590 1.00 92.69 100 ARG A C 1
ATOM 779 O O . ARG A 1 100 ? 2.780 5.795 -14.218 1.00 92.69 100 ARG A O 1
ATOM 786 N N . LYS A 1 101 ? 3.598 3.969 -15.234 1.00 94.19 101 LYS A N 1
ATOM 787 C CA . LYS A 1 101 ? 2.282 3.364 -15.508 1.00 94.19 101 LYS A CA 1
ATOM 788 C C . LYS A 1 101 ? 1.558 2.968 -14.220 1.00 94.19 101 LYS A C 1
ATOM 790 O O . LYS A 1 101 ? 0.376 3.269 -14.092 1.00 94.19 101 LYS A O 1
ATOM 795 N N . LEU A 1 102 ? 2.265 2.367 -13.265 1.00 95.81 102 LEU A N 1
ATOM 796 C CA . LEU A 1 102 ? 1.744 2.015 -11.944 1.00 95.81 102 LEU A CA 1
ATOM 797 C C . LEU A 1 102 ? 1.271 3.259 -11.185 1.00 95.81 102 LEU A C 1
ATOM 799 O O . LEU A 1 102 ? 0.165 3.262 -10.650 1.00 95.81 102 LEU A O 1
ATOM 803 N N . LEU A 1 103 ? 2.059 4.337 -11.194 1.00 95.31 103 LEU A N 1
ATOM 804 C CA . LEU A 1 103 ? 1.693 5.593 -10.538 1.00 95.31 103 LEU A CA 1
ATOM 805 C C . LEU A 1 103 ? 0.492 6.281 -11.205 1.00 95.31 103 LEU A C 1
ATOM 807 O O . LEU A 1 103 ? -0.396 6.788 -10.521 1.00 95.31 103 LEU A O 1
ATOM 811 N N . ASN A 1 104 ? 0.424 6.267 -12.538 1.00 95.31 104 ASN A N 1
ATOM 812 C CA . ASN A 1 104 ? -0.744 6.769 -13.263 1.00 95.31 104 ASN A CA 1
ATOM 813 C C . ASN A 1 104 ? -1.991 5.958 -12.914 1.00 95.31 104 ASN A C 1
ATOM 815 O O . ASN A 1 104 ? -3.037 6.532 -12.620 1.00 95.31 104 ASN A O 1
ATOM 819 N N . ARG A 1 105 ? -1.863 4.629 -12.874 1.00 95.00 105 ARG A N 1
ATOM 820 C CA . ARG A 1 105 ? -2.970 3.747 -12.517 1.00 95.00 105 ARG A CA 1
ATOM 821 C C . ARG A 1 105 ? -3.437 3.973 -11.083 1.00 95.00 105 ARG A C 1
ATOM 823 O O . ARG A 1 105 ? -4.634 4.045 -10.823 1.00 95.00 105 ARG A O 1
ATOM 830 N N . TRP A 1 106 ? -2.493 4.148 -10.165 1.00 95.94 106 TRP A N 1
ATOM 831 C CA . TRP A 1 106 ? -2.767 4.566 -8.797 1.00 95.94 106 TRP A CA 1
ATOM 832 C C . TRP A 1 106 ? -3.575 5.869 -8.759 1.00 95.94 106 TRP A C 1
ATOM 834 O O . TRP A 1 106 ? -4.598 5.932 -8.079 1.00 95.94 106 TRP A O 1
ATOM 844 N N . LYS A 1 107 ? -3.163 6.888 -9.520 1.00 96.25 107 LYS A N 1
ATOM 845 C CA . LYS A 1 107 ? -3.865 8.175 -9.596 1.00 96.25 107 LYS A CA 1
ATOM 846 C C . LYS A 1 107 ? -5.275 8.049 -10.165 1.00 96.25 107 LYS A C 1
ATOM 848 O O . LYS A 1 107 ? -6.184 8.699 -9.666 1.00 96.25 107 LYS A O 1
ATOM 853 N N . GLU A 1 108 ? -5.489 7.205 -11.168 1.00 95.50 108 GLU A N 1
ATOM 854 C CA . GLU A 1 108 ? -6.831 6.934 -11.702 1.00 95.50 108 GLU A CA 1
ATOM 855 C C . GLU A 1 108 ? -7.755 6.318 -10.644 1.00 95.50 108 GLU A C 1
ATOM 857 O O . GLU A 1 108 ? -8.902 6.741 -10.493 1.00 95.50 108 GLU A O 1
ATOM 862 N N . VAL A 1 109 ? -7.239 5.338 -9.899 1.00 94.75 109 VAL A N 1
ATOM 863 C CA . VAL A 1 109 ? -7.987 4.588 -8.883 1.00 94.75 109 VAL A CA 1
ATOM 864 C C . VAL A 1 109 ? -8.280 5.448 -7.652 1.00 94.75 109 VAL A C 1
ATOM 866 O O . VAL A 1 109 ? -9.403 5.444 -7.153 1.00 94.75 109 VAL A O 1
ATOM 869 N N . THR A 1 110 ? -7.298 6.215 -7.182 1.00 95.75 110 THR A N 1
ATOM 870 C CA . THR A 1 110 ? -7.345 6.884 -5.871 1.00 95.75 110 THR A CA 1
ATOM 871 C C . THR A 1 110 ? -7.544 8.394 -5.934 1.00 95.75 110 THR A C 1
ATOM 873 O O . THR A 1 110 ? -7.824 9.010 -4.907 1.00 95.75 110 THR A O 1
ATOM 876 N N . GLN A 1 111 ? -7.366 8.996 -7.113 1.00 95.19 111 GLN A N 1
ATOM 877 C CA . GLN A 1 111 ? -7.312 10.447 -7.326 1.00 95.19 111 GLN A CA 1
ATOM 878 C C . GLN A 1 111 ? -6.194 11.165 -6.548 1.00 95.19 111 GLN A C 1
ATOM 880 O O . GLN A 1 111 ? -6.202 12.392 -6.471 1.00 95.19 111 GLN A O 1
ATOM 885 N N . SER A 1 112 ? -5.202 10.438 -6.016 1.00 95.94 112 SER A N 1
ATOM 886 C CA . SER A 1 112 ? -4.006 11.026 -5.402 1.00 95.94 112 SER A CA 1
ATOM 887 C C . SER A 1 112 ? -2.767 10.840 -6.278 1.00 95.94 112 SER A C 1
ATOM 889 O O . SER A 1 112 ? -2.692 9.944 -7.120 1.00 95.94 112 SER A O 1
ATOM 891 N N . SER A 1 113 ? -1.754 11.676 -6.071 1.00 94.88 113 SER A N 1
ATOM 892 C CA . SER A 1 113 ? -0.504 11.617 -6.833 1.00 94.88 113 SER A CA 1
ATOM 893 C C . SER A 1 113 ? 0.467 10.566 -6.299 1.00 94.88 113 SER A C 1
ATOM 895 O O . SER A 1 113 ? 1.407 10.214 -7.002 1.00 94.88 113 SER A O 1
ATOM 897 N N . SER A 1 114 ? 0.275 10.077 -5.068 1.00 95.69 114 SER A N 1
ATOM 898 C CA . SER A 1 114 ? 1.107 9.023 -4.473 1.00 95.69 114 SER A CA 1
ATOM 899 C C . SER A 1 114 ? 0.400 8.258 -3.340 1.00 95.69 114 SER A C 1
ATOM 901 O O . SER A 1 114 ? -0.530 8.795 -2.718 1.00 95.69 114 SER A O 1
ATOM 903 N N . PRO A 1 115 ? 0.875 7.043 -2.996 1.00 97.12 115 PRO A N 1
ATOM 904 C CA . PRO A 1 115 ? 0.446 6.324 -1.795 1.00 97.12 115 PRO A CA 1
ATOM 905 C C . PRO A 1 115 ? 0.608 7.123 -0.501 1.00 97.12 115 PRO A C 1
ATOM 907 O O . PRO A 1 115 ? -0.274 7.109 0.356 1.00 97.12 115 PRO A O 1
ATOM 910 N N . SER A 1 116 ? 1.704 7.866 -0.358 1.00 96.50 116 SER A N 1
ATOM 911 C CA . SER A 1 116 ? 1.956 8.695 0.826 1.00 96.50 116 SER A CA 1
ATOM 912 C C . SER A 1 116 ? 0.955 9.839 0.968 1.00 96.50 116 SER A C 1
ATOM 914 O O . SER A 1 116 ? 0.470 10.087 2.071 1.00 96.50 116 SER A O 1
ATOM 916 N N . GLU A 1 117 ? 0.609 10.501 -0.138 1.00 96.75 117 GLU A N 1
ATOM 917 C CA . GLU A 1 117 ? -0.414 11.551 -0.153 1.00 96.75 117 GLU A CA 1
ATOM 918 C C . GLU A 1 117 ? -1.778 10.991 0.251 1.00 96.75 117 GLU A C 1
ATOM 920 O O . GLU A 1 117 ? -2.416 11.515 1.159 1.00 96.75 117 GLU A O 1
ATOM 92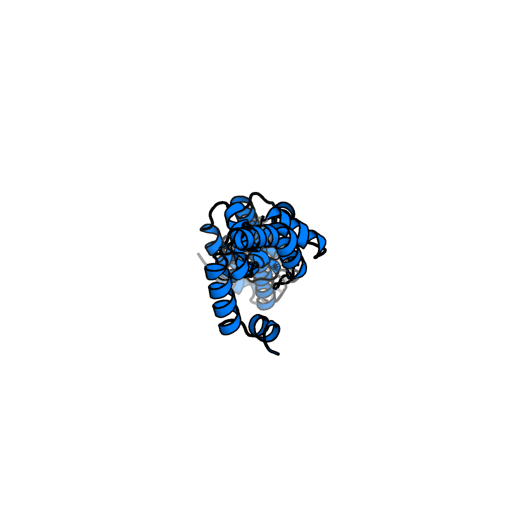5 N N . TRP A 1 118 ? -2.198 9.879 -0.359 1.00 97.69 118 TRP A N 1
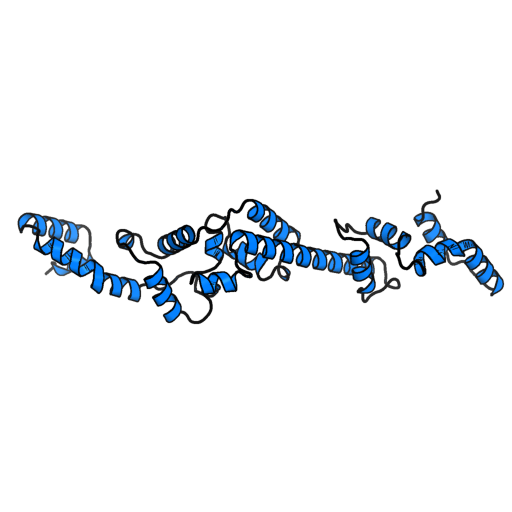ATOM 926 C CA . TRP A 1 118 ? -3.492 9.274 -0.041 1.00 97.69 118 TRP A CA 1
ATOM 927 C C . TRP A 1 118 ? -3.588 8.862 1.423 1.00 97.69 118 TRP A C 1
ATOM 929 O O . TRP A 1 118 ? -4.611 9.111 2.061 1.00 97.69 118 TRP A O 1
ATOM 939 N N . ALA A 1 119 ? -2.524 8.260 1.959 1.00 97.44 119 ALA A N 1
ATOM 940 C CA . ALA A 1 119 ? -2.479 7.844 3.351 1.00 97.44 119 ALA A CA 1
ATOM 941 C C . ALA A 1 119 ? -2.601 9.043 4.296 1.00 97.44 119 ALA A C 1
ATOM 943 O O . ALA A 1 119 ? -3.360 8.999 5.263 1.00 97.44 119 ALA A O 1
ATOM 944 N N . ALA A 1 120 ? -1.903 10.139 3.991 1.00 95.69 120 ALA A N 1
ATOM 945 C CA . ALA A 1 120 ? -1.990 11.372 4.764 1.00 95.69 120 ALA A CA 1
ATOM 946 C C . ALA A 1 120 ? -3.400 11.984 4.723 1.00 95.69 120 ALA A C 1
ATOM 948 O O . ALA A 1 120 ? -3.910 12.383 5.767 1.00 95.69 120 ALA A O 1
ATOM 949 N N . THR A 1 121 ? -4.042 12.014 3.551 1.00 96.06 121 THR A N 1
ATOM 950 C CA . THR A 1 121 ? -5.395 12.566 3.367 1.00 96.06 121 THR A CA 1
ATOM 951 C C . THR A 1 121 ? -6.477 11.724 4.037 1.00 96.06 121 THR A C 1
ATOM 953 O O . THR A 1 121 ? -7.417 12.273 4.603 1.00 96.06 121 THR A O 1
ATOM 956 N N . ASN A 1 122 ? -6.364 10.397 3.975 1.00 96.50 122 ASN A N 1
ATOM 957 C CA . ASN A 1 122 ? -7.396 9.483 4.473 1.00 96.50 122 ASN A CA 1
ATOM 958 C C . ASN A 1 122 ? -7.122 8.972 5.893 1.00 96.50 122 ASN A C 1
ATOM 960 O O . ASN A 1 122 ? -7.957 8.268 6.457 1.00 96.50 122 ASN A O 1
ATOM 964 N N . HIS A 1 123 ? -5.978 9.338 6.479 1.00 96.31 123 HIS A N 1
ATOM 965 C CA . HIS A 1 123 ? -5.555 8.961 7.830 1.00 96.31 123 HIS A CA 1
ATOM 966 C C . HIS A 1 123 ? -5.537 7.444 8.076 1.00 96.31 123 HIS A C 1
ATOM 968 O O . HIS A 1 123 ? -5.862 6.974 9.166 1.00 96.31 123 HIS A O 1
ATOM 974 N N . MET A 1 124 ? -5.155 6.675 7.057 1.00 96.19 124 MET A N 1
ATOM 975 C CA . MET A 1 124 ? -4.963 5.227 7.136 1.00 96.19 124 MET A CA 1
ATOM 976 C C . MET A 1 124 ? -3.861 4.788 6.162 1.00 96.19 124 MET A C 1
ATOM 978 O O . MET A 1 124 ? -3.585 5.513 5.203 1.00 96.19 124 MET A O 1
ATOM 982 N N . PRO A 1 125 ? -3.231 3.621 6.361 1.00 97.06 125 PRO A N 1
ATOM 983 C CA . PRO A 1 125 ? -2.237 3.110 5.426 1.00 97.06 125 PRO A CA 1
ATOM 984 C C . PRO A 1 125 ? -2.800 2.941 4.008 1.00 97.06 125 PRO A C 1
ATOM 986 O O . PRO A 1 125 ? -3.895 2.415 3.815 1.00 97.06 125 PRO A O 1
ATOM 989 N N . ALA A 1 126 ? -2.019 3.314 2.997 1.00 97.50 126 ALA A N 1
ATOM 990 C CA . ALA A 1 126 ? -2.412 3.246 1.590 1.00 97.50 126 ALA A CA 1
ATOM 991 C C . ALA A 1 126 ? -2.716 1.828 1.098 1.00 97.50 126 ALA A C 1
ATOM 993 O O . ALA A 1 126 ? -3.462 1.655 0.137 1.00 97.50 126 ALA A O 1
ATOM 994 N N . TYR A 1 127 ? -2.173 0.804 1.760 1.00 95.94 127 TYR A N 1
ATOM 995 C CA . TYR A 1 127 ? -2.411 -0.583 1.369 1.00 95.94 127 TYR A CA 1
ATOM 996 C C . TYR A 1 127 ? -3.886 -0.986 1.531 1.00 95.94 127 TYR A C 1
ATOM 998 O O . TYR A 1 127 ? -4.337 -1.902 0.848 1.00 95.94 127 TYR A O 1
ATOM 1006 N N . PHE A 1 128 ? -4.672 -0.251 2.330 1.00 96.25 128 PHE A N 1
ATOM 1007 C CA . PHE A 1 128 ? -6.120 -0.448 2.424 1.00 96.25 128 PHE A CA 1
ATOM 1008 C C . PHE A 1 128 ? -6.878 -0.132 1.133 1.00 96.25 128 PHE A C 1
ATOM 1010 O O . PHE A 1 128 ? -8.040 -0.504 1.020 1.00 96.25 128 PHE A O 1
ATOM 1017 N N . VAL A 1 129 ? -6.255 0.501 0.136 1.00 96.12 129 VAL A N 1
ATOM 1018 C CA . VAL A 1 129 ? -6.847 0.618 -1.206 1.00 96.12 129 VAL A CA 1
ATOM 1019 C C . VAL A 1 129 ? -7.027 -0.756 -1.862 1.00 96.12 129 VAL A C 1
ATOM 1021 O O . VAL A 1 129 ? -7.986 -0.953 -2.601 1.00 96.12 129 VAL A O 1
ATOM 1024 N N . PHE A 1 130 ? -6.140 -1.708 -1.562 1.00 95.06 130 PHE A N 1
ATOM 1025 C CA . PHE A 1 130 ? -6.094 -3.035 -2.181 1.00 95.06 130 PHE A CA 1
ATOM 1026 C C . PHE A 1 130 ? -6.279 -4.158 -1.154 1.00 95.06 130 PHE A C 1
ATOM 1028 O O . PHE A 1 130 ? -5.744 -5.245 -1.334 1.00 95.06 130 PHE A O 1
ATOM 1035 N N . PHE A 1 131 ? -6.993 -3.902 -0.054 1.00 93.62 131 PHE A N 1
ATOM 1036 C CA . PHE A 1 131 ? -7.110 -4.834 1.079 1.00 93.62 131 PHE A CA 1
ATOM 1037 C C . PHE A 1 131 ? -7.673 -6.222 0.716 1.00 93.62 131 PHE A C 1
ATOM 1039 O O . PHE A 1 131 ? -7.490 -7.169 1.472 1.00 93.62 131 PHE A O 1
ATOM 1046 N N . ASP A 1 132 ? -8.363 -6.343 -0.418 1.00 91.81 132 ASP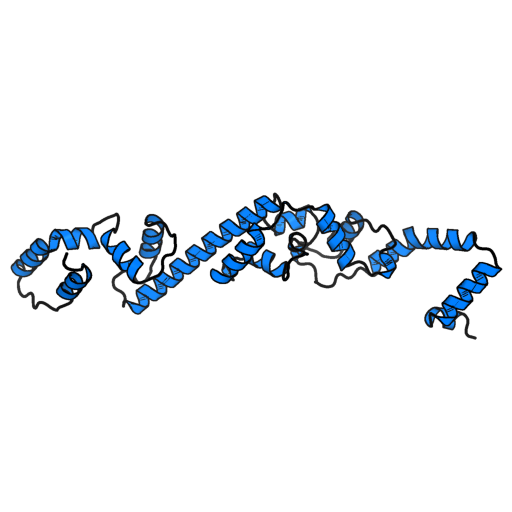 A N 1
ATOM 1047 C CA . ASP A 1 132 ? -8.920 -7.582 -0.962 1.00 91.81 132 ASP A CA 1
ATOM 1048 C C . ASP A 1 132 ? -7.966 -8.342 -1.905 1.00 91.81 132 ASP A C 1
ATOM 1050 O O . ASP A 1 132 ? -8.337 -9.385 -2.441 1.00 91.81 132 ASP A O 1
ATOM 1054 N N . TYR A 1 133 ? -6.737 -7.856 -2.091 1.00 92.06 133 TYR A N 1
ATOM 1055 C CA . TYR A 1 133 ? -5.693 -8.509 -2.883 1.00 92.06 133 TYR A CA 1
ATOM 1056 C C . TYR A 1 133 ? -4.768 -9.351 -1.993 1.00 92.06 133 TYR A C 1
ATOM 1058 O O . TYR A 1 133 ? -4.562 -9.045 -0.822 1.00 92.06 133 TYR A O 1
ATOM 1066 N N . ASP A 1 134 ? -4.120 -10.367 -2.573 1.00 88.88 134 ASP A N 1
ATOM 1067 C CA . ASP A 1 134 ? -3.267 -11.318 -1.837 1.00 88.88 134 ASP A CA 1
ATOM 1068 C C . ASP A 1 134 ? -2.080 -10.671 -1.096 1.00 88.88 134 ASP A C 1
ATOM 1070 O O . ASP A 1 134 ? -1.596 -11.204 -0.097 1.0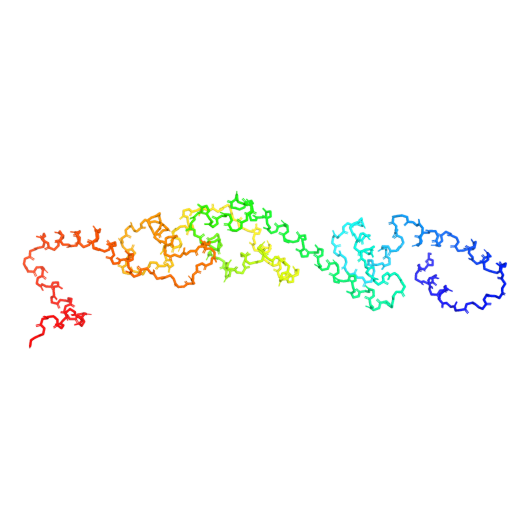0 88.88 134 ASP A O 1
ATOM 1074 N N . ASN A 1 135 ? -1.567 -9.533 -1.582 1.00 91.25 135 ASN A N 1
ATOM 1075 C CA . ASN A 1 135 ? -0.474 -8.813 -0.925 1.00 91.25 135 ASN A CA 1
ATOM 1076 C C . ASN A 1 135 ? -0.562 -7.291 -1.152 1.00 91.25 135 ASN A C 1
ATOM 1078 O O . ASN A 1 135 ? 0.137 -6.742 -2.012 1.00 91.25 135 ASN A O 1
ATOM 1082 N N . PRO A 1 136 ? -1.400 -6.584 -0.377 1.00 93.69 136 PRO A N 1
ATOM 1083 C CA . PRO A 1 136 ? -1.650 -5.161 -0.582 1.00 93.69 136 PRO A CA 1
ATOM 1084 C C . PRO A 1 136 ? -0.420 -4.297 -0.290 1.00 93.69 136 PRO A C 1
ATOM 1086 O O . PRO A 1 136 ? -0.177 -3.304 -0.975 1.00 93.69 136 PRO A O 1
ATOM 1089 N N . LYS A 1 137 ? 0.400 -4.684 0.695 1.00 93.81 137 LYS A N 1
ATOM 1090 C CA . LYS A 1 137 ? 1.618 -3.943 1.059 1.00 93.81 137 LYS A CA 1
ATOM 1091 C C . LYS A 1 137 ? 2.643 -3.966 -0.070 1.00 93.81 137 LYS A C 1
ATOM 1093 O O . LYS A 1 137 ? 3.210 -2.926 -0.392 1.00 93.81 137 LYS A O 1
ATOM 1098 N N . LEU A 1 138 ? 2.828 -5.121 -0.709 1.00 94.44 138 LEU A N 1
ATOM 1099 C CA . LEU A 1 138 ? 3.722 -5.256 -1.856 1.00 94.44 138 LEU A CA 1
ATOM 1100 C C . LEU A 1 138 ? 3.282 -4.381 -3.035 1.00 94.44 138 LEU A C 1
ATOM 1102 O O . LEU A 1 138 ? 4.130 -3.768 -3.674 1.00 94.44 138 LEU A O 1
ATOM 1106 N N . ILE A 1 139 ? 1.975 -4.275 -3.300 1.00 94.94 139 ILE A N 1
ATOM 1107 C CA . ILE A 1 139 ? 1.455 -3.380 -4.346 1.00 94.94 139 ILE A CA 1
ATOM 1108 C C . ILE A 1 139 ? 1.898 -1.936 -4.074 1.00 94.94 139 ILE A C 1
ATOM 1110 O O . ILE A 1 139 ? 2.440 -1.278 -4.962 1.00 94.94 139 ILE A O 1
ATOM 1114 N N . ILE A 1 140 ? 1.730 -1.457 -2.837 1.00 95.44 140 ILE A N 1
ATOM 1115 C CA . ILE A 1 140 ? 2.145 -0.102 -2.446 1.00 95.44 140 ILE A CA 1
ATOM 1116 C C . ILE A 1 140 ? 3.657 0.094 -2.564 1.00 95.44 140 ILE A C 1
ATOM 1118 O O . ILE A 1 140 ? 4.094 1.151 -3.026 1.00 95.44 140 ILE A O 1
ATOM 1122 N N . GLN A 1 141 ? 4.455 -0.908 -2.190 1.00 94.88 141 GLN A N 1
ATOM 1123 C CA . GLN A 1 141 ? 5.908 -0.840 -2.333 1.00 94.88 141 GLN A CA 1
ATOM 1124 C C . GLN A 1 141 ? 6.323 -0.762 -3.806 1.00 94.88 141 GLN A C 1
ATOM 1126 O O . GLN A 1 141 ? 7.104 0.115 -4.153 1.00 94.88 141 GLN A O 1
ATOM 1131 N N . CYS A 1 142 ? 5.743 -1.578 -4.693 1.00 95.25 142 CYS A N 1
ATOM 1132 C CA . CYS A 1 142 ? 6.038 -1.527 -6.129 1.00 95.25 142 CYS A CA 1
ATOM 1133 C C . CYS A 1 142 ? 5.641 -0.193 -6.784 1.00 95.25 142 CYS A C 1
ATOM 1135 O O . CYS A 1 142 ? 6.286 0.231 -7.739 1.00 95.25 142 CYS A O 1
ATOM 1137 N N . ILE A 1 143 ? 4.589 0.472 -6.293 1.00 95.00 143 ILE A N 1
ATOM 1138 C CA . ILE A 1 143 ? 4.203 1.814 -6.762 1.00 95.00 143 ILE A CA 1
ATOM 1139 C C . ILE A 1 143 ? 5.178 2.880 -6.242 1.00 95.00 143 ILE A C 1
ATOM 1141 O O . ILE A 1 143 ? 5.490 3.823 -6.965 1.00 95.00 143 ILE A O 1
ATOM 1145 N N . SER A 1 144 ? 5.636 2.754 -4.993 1.00 93.94 144 SER A N 1
ATOM 1146 C CA . SER A 1 144 ? 6.463 3.775 -4.328 1.00 93.94 144 SER A CA 1
ATOM 1147 C C . SER A 1 144 ? 7.948 3.680 -4.687 1.00 93.94 144 SER A C 1
ATOM 1149 O O . SER A 1 144 ? 8.608 4.711 -4.763 1.00 93.94 144 SER A O 1
ATOM 1151 N N . HIS A 1 145 ? 8.441 2.461 -4.915 1.00 93.56 145 HIS A N 1
ATOM 1152 C CA . HIS A 1 145 ? 9.845 2.126 -5.170 1.00 93.56 145 HIS A CA 1
ATOM 1153 C C . HIS A 1 145 ? 9.968 1.109 -6.317 1.00 93.56 145 HIS A C 1
ATOM 1155 O O . HIS A 1 145 ? 10.411 -0.020 -6.105 1.00 93.56 145 HIS A O 1
ATOM 1161 N N . PRO A 1 146 ? 9.517 1.440 -7.541 1.00 92.31 146 PRO A N 1
ATOM 1162 C CA . PRO A 1 146 ? 9.573 0.513 -8.672 1.00 92.31 146 PRO A CA 1
ATOM 1163 C C . PRO A 1 146 ? 11.001 0.054 -9.013 1.00 92.31 146 PRO A C 1
ATOM 1165 O O . PRO A 1 146 ? 11.179 -1.045 -9.531 1.00 92.31 146 PRO A O 1
ATOM 1168 N N . GLU A 1 147 ? 12.017 0.862 -8.712 1.00 90.00 147 GLU A N 1
ATOM 1169 C CA . GLU A 1 147 ? 13.438 0.559 -8.911 1.00 90.00 147 GLU A CA 1
ATOM 1170 C C . GLU A 1 147 ? 13.928 -0.680 -8.147 1.00 90.00 147 GLU A C 1
ATOM 1172 O O . GLU A 1 147 ? 14.837 -1.363 -8.620 1.00 90.00 147 GLU A O 1
ATOM 1177 N N . ASP A 1 148 ? 13.288 -1.012 -7.024 1.00 93.81 148 ASP A N 1
ATOM 1178 C CA . ASP A 1 148 ? 13.676 -2.131 -6.160 1.00 93.81 148 ASP A CA 1
ATOM 1179 C C . ASP A 1 148 ? 13.172 -3.493 -6.676 1.00 93.81 148 ASP A C 1
ATOM 1181 O O . ASP A 1 148 ? 13.469 -4.541 -6.096 1.00 93.81 148 ASP A O 1
ATOM 1185 N N . TYR A 1 149 ? 12.404 -3.511 -7.772 1.00 92.94 149 TYR A N 1
ATOM 1186 C CA . TYR A 1 149 ? 11.745 -4.710 -8.294 1.00 92.94 149 TYR A CA 1
ATOM 1187 C C . TYR A 1 149 ? 12.095 -4.979 -9.760 1.00 92.94 149 TYR A C 1
ATOM 1189 O O . TYR A 1 149 ? 12.360 -4.066 -10.538 1.00 92.94 149 TYR A O 1
ATOM 1197 N N . SER A 1 150 ? 12.057 -6.254 -10.167 1.00 90.06 150 SER A N 1
ATOM 1198 C CA . SER A 1 150 ? 12.228 -6.642 -11.574 1.00 90.06 150 SER A CA 1
ATOM 1199 C C . SER A 1 150 ? 11.067 -6.146 -12.445 1.00 90.06 150 SER A C 1
ATOM 1201 O O . SER A 1 150 ? 9.927 -6.035 -11.982 1.00 90.06 150 SER A O 1
ATOM 1203 N N . ALA A 1 151 ? 11.328 -5.906 -13.734 1.00 88.44 151 ALA A N 1
ATOM 1204 C CA . ALA A 1 151 ? 10.292 -5.501 -14.689 1.00 88.44 151 ALA A CA 1
ATOM 1205 C C . ALA A 1 151 ? 9.143 -6.528 -14.772 1.00 88.44 151 ALA A C 1
ATOM 1207 O O . ALA A 1 151 ? 7.970 -6.158 -14.826 1.00 88.44 151 ALA A O 1
ATOM 1208 N N . GLU A 1 152 ? 9.463 -7.822 -14.690 1.00 89.94 152 GLU A N 1
ATOM 1209 C CA . GLU A 1 152 ? 8.490 -8.921 -14.619 1.00 89.94 152 GLU A CA 1
ATOM 1210 C C . GLU A 1 152 ? 7.546 -8.772 -13.421 1.00 89.94 152 GLU A C 1
ATOM 1212 O O . GLU A 1 152 ? 6.324 -8.883 -13.558 1.00 89.94 152 GLU A O 1
ATOM 1217 N N . LYS A 1 153 ? 8.101 -8.466 -12.240 1.00 92.81 153 LYS A N 1
ATOM 1218 C CA . LYS A 1 153 ? 7.317 -8.294 -11.017 1.00 92.81 153 LYS A CA 1
ATOM 1219 C C . LYS A 1 153 ? 6.394 -7.085 -11.115 1.00 92.81 153 LYS A C 1
ATOM 1221 O O . LYS A 1 153 ? 5.218 -7.196 -10.771 1.00 92.81 153 LYS A O 1
ATOM 1226 N N . LEU A 1 154 ? 6.901 -5.958 -11.614 1.00 94.62 154 LEU A N 1
ATOM 1227 C CA . LEU A 1 154 ? 6.108 -4.745 -11.828 1.00 94.62 154 LEU A CA 1
ATOM 1228 C C . LEU A 1 154 ? 4.976 -4.978 -12.836 1.00 94.62 154 LEU A C 1
ATOM 1230 O O . LEU A 1 154 ? 3.853 -4.529 -12.611 1.00 94.62 154 LEU A O 1
ATOM 1234 N N . ASN A 1 155 ? 5.238 -5.725 -13.912 1.00 92.44 155 ASN A N 1
ATOM 1235 C CA . ASN A 1 155 ? 4.223 -6.107 -14.893 1.00 92.44 155 ASN A CA 1
ATOM 1236 C C . ASN A 1 155 ? 3.116 -6.970 -14.279 1.00 92.44 155 ASN A C 1
ATOM 1238 O O . ASN A 1 155 ? 1.940 -6.713 -14.534 1.00 92.44 155 ASN A O 1
ATOM 1242 N N . ALA A 1 156 ? 3.466 -7.952 -13.444 1.00 92.38 156 ALA A N 1
ATOM 1243 C CA . ALA A 1 156 ? 2.477 -8.774 -12.750 1.00 92.38 156 ALA A CA 1
ATOM 1244 C C . ALA A 1 156 ? 1.570 -7.925 -11.839 1.00 92.38 156 ALA A C 1
ATOM 1246 O O . ALA A 1 156 ? 0.350 -8.076 -11.866 1.00 92.38 156 ALA A O 1
ATOM 1247 N N . ILE A 1 157 ? 2.144 -6.974 -11.090 1.00 94.19 157 ILE A N 1
ATOM 1248 C CA . ILE A 1 157 ? 1.362 -6.029 -10.276 1.00 94.19 157 ILE A CA 1
ATOM 1249 C C . ILE A 1 157 ? 0.474 -5.142 -11.158 1.00 94.19 157 ILE A C 1
ATOM 1251 O O . ILE A 1 157 ? -0.704 -4.959 -10.853 1.00 94.19 157 ILE A O 1
ATOM 1255 N N . MET A 1 158 ? 0.997 -4.628 -12.274 1.00 93.38 158 MET A N 1
ATOM 1256 C CA . MET A 1 158 ? 0.230 -3.800 -13.209 1.00 93.38 158 MET A CA 1
ATOM 1257 C C . MET A 1 158 ? -0.987 -4.548 -13.772 1.00 93.38 158 MET A C 1
ATOM 1259 O O . MET A 1 158 ? -2.073 -3.977 -13.861 1.00 93.38 158 MET A O 1
ATOM 1263 N N . GLN A 1 159 ? -0.837 -5.831 -14.115 1.00 91.69 159 GLN A N 1
ATOM 1264 C CA . GLN A 1 159 ? -1.949 -6.666 -14.582 1.00 91.69 159 GLN A CA 1
ATOM 1265 C C . GLN A 1 159 ? -3.048 -6.790 -13.521 1.00 91.69 159 GLN A C 1
ATOM 1267 O O . GLN A 1 159 ? -4.221 -6.600 -13.845 1.00 91.69 159 GLN A O 1
ATOM 1272 N N . SER A 1 160 ? -2.678 -7.010 -12.257 1.00 87.25 160 SER A N 1
ATOM 1273 C CA . SER A 1 160 ? -3.634 -7.023 -11.143 1.00 87.25 160 SER A CA 1
ATOM 1274 C C . SER A 1 160 ? -4.343 -5.673 -10.981 1.00 87.25 160 SER A C 1
ATOM 1276 O O . SER A 1 160 ? -5.565 -5.628 -10.835 1.00 87.25 160 SER A O 1
ATOM 1278 N N . LEU A 1 161 ? -3.612 -4.557 -11.079 1.00 88.19 161 LEU A N 1
ATOM 1279 C CA . LEU A 1 161 ? -4.158 -3.201 -10.919 1.00 88.19 161 LEU A CA 1
ATOM 1280 C C . LEU A 1 161 ? -5.070 -2.745 -12.064 1.00 88.19 161 LEU A C 1
ATOM 1282 O O . LEU A 1 161 ? -5.945 -1.898 -11.862 1.00 88.19 161 LEU A O 1
ATOM 1286 N N . ASN A 1 162 ? -4.915 -3.298 -13.265 1.00 88.88 162 ASN A N 1
ATOM 1287 C CA . ASN A 1 162 ? -5.798 -2.981 -14.391 1.00 88.88 162 ASN A CA 1
ATOM 1288 C C . ASN A 1 162 ? -7.254 -3.394 -14.135 1.00 88.88 162 ASN A C 1
ATOM 1290 O O . ASN A 1 162 ? -8.161 -2.813 -14.721 1.00 88.88 162 ASN A O 1
ATOM 1294 N N . THR A 1 163 ? -7.485 -4.343 -13.226 1.00 86.44 163 THR A N 1
ATOM 1295 C CA . THR A 1 163 ? -8.835 -4.772 -12.827 1.00 86.44 163 THR A CA 1
ATOM 1296 C C . THR A 1 163 ? -9.446 -3.924 -11.707 1.00 86.44 163 THR A C 1
ATOM 1298 O O . THR A 1 163 ? -10.645 -4.021 -11.458 1.00 86.44 163 THR A O 1
ATOM 1301 N N . ALA A 1 164 ? -8.651 -3.077 -11.041 1.00 87.94 164 ALA A N 1
ATOM 1302 C CA . ALA A 1 164 ? -9.110 -2.300 -9.893 1.00 87.94 164 ALA A CA 1
ATOM 1303 C C . ALA A 1 164 ? -10.157 -1.239 -10.288 1.00 87.94 164 ALA A C 1
ATOM 1305 O O . ALA A 1 164 ? -10.009 -0.517 -11.274 1.00 87.94 164 ALA A O 1
ATOM 1306 N N . GLY A 1 165 ? -11.225 -1.108 -9.505 1.00 88.56 165 GLY A N 1
ATOM 1307 C CA . GLY A 1 165 ? -12.170 0.003 -9.643 1.00 88.56 165 GLY A CA 1
ATOM 1308 C C . GLY A 1 165 ? -11.637 1.299 -9.027 1.00 88.56 165 GLY A C 1
ATOM 1309 O O . GLY A 1 165 ? -10.567 1.315 -8.424 1.00 88.56 165 GLY A O 1
ATOM 1310 N N . ILE A 1 166 ? -12.410 2.382 -9.138 1.00 91.56 166 ILE A N 1
ATOM 1311 C CA . ILE A 1 166 ? -12.178 3.591 -8.331 1.00 91.56 166 ILE A CA 1
ATOM 1312 C C . ILE A 1 166 ? -12.307 3.220 -6.848 1.00 91.56 166 ILE A C 1
ATOM 1314 O O . ILE A 1 166 ? -13.217 2.480 -6.467 1.00 91.56 166 ILE A O 1
ATOM 1318 N N . THR A 1 167 ? -11.408 3.736 -6.014 1.00 94.00 167 THR A N 1
ATOM 1319 C CA . THR A 1 167 ? -11.395 3.465 -4.575 1.00 94.00 167 THR A CA 1
ATOM 1320 C C . THR A 1 167 ? -12.646 4.007 -3.890 1.00 94.00 167 THR A C 1
ATOM 1322 O O . THR A 1 167 ? -12.930 5.204 -3.938 1.00 94.00 167 THR A O 1
ATOM 1325 N N . ASP A 1 168 ? -13.341 3.140 -3.154 1.00 95.62 168 ASP A N 1
ATOM 1326 C CA . ASP A 1 168 ? -14.344 3.549 -2.172 1.00 95.62 168 ASP A CA 1
ATOM 1327 C C . ASP A 1 168 ? -13.685 3.725 -0.798 1.00 95.62 168 ASP A C 1
ATOM 1329 O O . ASP A 1 168 ? -13.426 2.760 -0.075 1.00 95.62 168 ASP A O 1
ATOM 1333 N N . VAL A 1 169 ? -13.441 4.981 -0.421 1.00 96.25 169 VAL A N 1
ATOM 1334 C CA . VAL A 1 169 ? -12.809 5.333 0.859 1.00 96.25 169 VAL A CA 1
ATOM 1335 C C . VAL A 1 169 ? -13.604 4.805 2.056 1.00 96.25 169 VAL A C 1
ATOM 1337 O O . VAL A 1 169 ? -12.999 4.385 3.041 1.00 96.25 169 VAL A O 1
ATOM 1340 N N . LYS A 1 170 ? -14.943 4.764 1.997 1.00 96.12 170 LYS A N 1
ATOM 1341 C CA . LYS A 1 170 ? -15.755 4.248 3.114 1.00 96.12 170 LYS A CA 1
ATOM 1342 C C . LYS A 1 170 ? -15.560 2.747 3.287 1.00 96.12 170 LYS A C 1
ATOM 1344 O O . LYS A 1 170 ? -15.493 2.268 4.417 1.00 96.12 170 LYS A O 1
ATOM 1349 N N . ARG A 1 171 ? -15.424 2.012 2.180 1.00 96.25 171 ARG A N 1
ATOM 1350 C CA . ARG A 1 171 ? -15.092 0.582 2.207 1.00 96.25 171 ARG A CA 1
ATOM 1351 C C . ARG A 1 171 ? -13.707 0.351 2.818 1.00 96.25 171 ARG A C 1
ATOM 1353 O O . ARG A 1 171 ? -13.577 -0.526 3.666 1.00 96.25 171 ARG A O 1
ATOM 1360 N N . CYS A 1 172 ? -12.712 1.171 2.472 1.00 96.88 172 CYS A N 1
ATOM 1361 C CA . CYS A 1 172 ? -11.378 1.114 3.086 1.00 96.88 172 CYS A CA 1
ATOM 1362 C C . CYS A 1 172 ? -11.422 1.390 4.599 1.00 96.88 172 CYS A C 1
ATOM 1364 O O . CYS A 1 172 ? -10.820 0.656 5.376 1.00 96.88 172 CYS A O 1
ATOM 1366 N N . GLN A 1 173 ? -12.183 2.401 5.033 1.00 96.38 173 GLN A N 1
ATOM 1367 C CA . GLN A 1 173 ? -12.380 2.714 6.457 1.00 96.38 173 GLN A CA 1
ATOM 1368 C C . GLN A 1 173 ? -13.023 1.551 7.219 1.00 96.38 173 GLN A C 1
ATOM 1370 O O . GLN A 1 173 ? -12.606 1.235 8.332 1.00 96.38 173 GLN A O 1
ATOM 1375 N N . ALA A 1 174 ? -14.032 0.910 6.624 1.00 94.62 174 ALA A N 1
ATOM 1376 C CA . ALA A 1 174 ? -14.690 -0.246 7.220 1.00 94.62 174 ALA A CA 1
ATOM 1377 C C . ALA A 1 174 ? -13.729 -1.436 7.351 1.00 94.62 174 ALA A C 1
ATOM 1379 O O . ALA A 1 174 ? -13.670 -2.042 8.417 1.00 94.62 174 ALA A O 1
ATOM 1380 N N . ALA A 1 175 ? -12.937 -1.722 6.312 1.00 95.38 175 ALA A N 1
ATOM 1381 C CA . ALA A 1 175 ? -11.906 -2.760 6.354 1.00 95.38 175 ALA A CA 1
ATOM 1382 C C . ALA A 1 175 ? -10.851 -2.478 7.438 1.00 95.38 175 ALA A C 1
ATOM 1384 O O . ALA A 1 175 ? -10.507 -3.370 8.207 1.00 95.38 175 ALA A O 1
ATOM 1385 N N . PHE A 1 176 ? -10.410 -1.223 7.564 1.00 95.44 176 PHE A N 1
ATOM 1386 C CA . PHE A 1 176 ? -9.472 -0.794 8.604 1.00 95.44 176 PHE A CA 1
ATOM 1387 C C . PHE A 1 176 ? -10.002 -1.055 10.020 1.00 95.44 176 PHE A C 1
ATOM 1389 O O . PHE A 1 176 ? -9.292 -1.574 10.883 1.00 95.44 176 PHE A O 1
ATOM 1396 N N . ILE A 1 177 ? -11.264 -0.699 10.272 1.00 93.62 177 ILE A N 1
ATOM 1397 C CA . ILE A 1 177 ? -11.924 -0.973 11.553 1.00 93.62 177 ILE A CA 1
ATOM 1398 C C . ILE A 1 177 ? -12.022 -2.482 11.781 1.00 93.62 177 ILE A C 1
ATOM 1400 O O . ILE A 1 177 ? -11.705 -2.951 12.873 1.00 93.62 177 ILE A O 1
ATOM 1404 N N . ASP A 1 178 ? -12.452 -3.239 10.774 1.00 92.62 178 ASP A N 1
ATOM 1405 C CA . ASP A 1 178 ? -12.678 -4.679 10.899 1.00 92.62 178 ASP A CA 1
ATOM 1406 C C . ASP A 1 178 ? -11.396 -5.459 11.230 1.00 92.62 178 ASP A C 1
ATOM 1408 O O . ASP A 1 178 ? -11.450 -6.401 12.029 1.00 92.62 178 ASP A O 1
ATOM 1412 N N . GLU A 1 179 ? -10.261 -5.025 10.671 1.00 92.69 179 GLU A N 1
ATOM 1413 C CA . GLU A 1 179 ? -8.936 -5.608 10.895 1.00 92.69 179 GLU A CA 1
ATOM 1414 C C . GLU A 1 179 ? -8.406 -5.343 12.311 1.00 92.69 179 GLU A C 1
ATOM 1416 O O . GLU A 1 179 ? -7.826 -6.231 12.941 1.00 92.69 179 GLU A O 1
ATOM 1421 N N . HIS A 1 180 ? -8.597 -4.131 12.839 1.00 92.31 180 HIS A N 1
ATOM 1422 C CA . HIS A 1 180 ? -7.935 -3.716 14.078 1.00 92.31 180 HIS A CA 1
ATOM 1423 C C . HIS A 1 180 ? -8.823 -3.749 15.324 1.00 92.31 180 HIS A C 1
ATOM 1425 O O . HIS A 1 180 ? -8.306 -3.856 16.440 1.00 92.31 180 HIS A O 1
ATOM 1431 N N . ILE A 1 181 ? -10.147 -3.669 15.180 1.00 91.81 181 ILE A N 1
ATOM 1432 C CA . ILE A 1 181 ? -11.067 -3.700 16.319 1.00 91.81 181 ILE A CA 1
ATOM 1433 C C . ILE A 1 181 ? -11.365 -5.152 16.718 1.00 91.81 181 ILE A C 1
ATOM 1435 O O . ILE A 1 181 ? -11.932 -5.912 15.927 1.00 91.81 181 ILE A O 1
ATOM 1439 N N . PRO A 1 182 ? -11.068 -5.556 17.971 1.00 89.69 182 PRO A N 1
ATOM 1440 C CA . PRO A 1 182 ? -11.393 -6.895 18.446 1.00 89.69 182 PRO A CA 1
ATOM 1441 C C . PRO A 1 182 ? -12.893 -7.186 18.357 1.00 89.69 182 PRO A C 1
ATOM 1443 O O . PRO A 1 182 ? -13.713 -6.333 18.695 1.00 89.69 182 PRO A O 1
ATOM 1446 N N . SER A 1 183 ? -13.257 -8.426 18.018 1.00 86.75 183 SER A N 1
ATOM 1447 C CA . SER A 1 183 ? -14.653 -8.853 17.819 1.00 86.75 183 SER A CA 1
ATOM 1448 C C . SER A 1 183 ? -15.595 -8.488 18.971 1.00 86.75 183 SER A C 1
ATOM 1450 O O . SER A 1 183 ? -16.736 -8.108 18.726 1.00 86.75 183 SER A O 1
ATOM 1452 N N . LYS A 1 184 ? -15.111 -8.510 20.222 1.00 85.19 184 LYS A N 1
ATOM 1453 C CA . LYS A 1 184 ? -15.896 -8.118 21.409 1.00 85.19 184 LYS A CA 1
ATOM 1454 C C . LYS A 1 184 ? -16.350 -6.651 21.413 1.00 85.19 184 LYS A C 1
ATOM 1456 O O . LYS A 1 184 ? -17.268 -6.309 22.148 1.00 85.19 184 LYS A O 1
ATOM 1461 N N . TYR A 1 185 ? -15.715 -5.798 20.608 1.00 86.44 185 TYR A N 1
ATOM 1462 C CA . TYR A 1 185 ? -16.073 -4.392 20.443 1.00 86.44 185 TYR A CA 1
ATOM 1463 C C . TYR A 1 185 ? -16.797 -4.093 19.118 1.00 86.44 185 TYR A C 1
ATOM 1465 O O . TYR A 1 185 ? -17.294 -2.984 18.956 1.00 86.44 185 TYR A O 1
ATOM 1473 N N . LYS A 1 186 ? -16.908 -5.056 18.185 1.00 80.75 186 LYS A N 1
ATOM 1474 C CA . LYS A 1 186 ? -17.529 -4.839 16.858 1.00 80.75 186 LYS A CA 1
ATOM 1475 C C . LYS A 1 186 ? -19.029 -4.525 16.920 1.00 80.75 186 LYS A C 1
ATOM 1477 O O . LYS A 1 186 ? -19.559 -3.917 16.001 1.00 80.75 186 LYS A O 1
ATOM 1482 N N . GLY A 1 187 ? -19.709 -4.912 18.002 1.00 77.75 187 GLY A N 1
ATOM 1483 C CA . GLY A 1 187 ? -21.111 -4.549 18.244 1.00 77.75 187 GLY A CA 1
ATOM 1484 C C . GLY A 1 187 ? -21.324 -3.071 18.590 1.00 77.75 187 GLY A C 1
ATOM 1485 O O . GLY A 1 187 ? -22.463 -2.614 18.624 1.00 77.75 187 GLY A O 1
ATOM 1486 N N . PHE A 1 188 ? -20.247 -2.321 18.840 1.00 79.75 188 PHE A N 1
ATOM 1487 C CA . PHE A 1 188 ? -20.302 -0.892 19.117 1.00 79.75 188 PHE A CA 1
ATOM 1488 C C . PHE A 1 188 ? -19.905 -0.102 17.875 1.00 79.75 188 PHE A C 1
ATOM 1490 O O . PHE A 1 188 ? -18.980 -0.469 17.151 1.00 79.75 188 PHE A O 1
ATOM 1497 N N . ASN A 1 189 ? -20.601 1.007 17.642 1.00 81.31 189 ASN A N 1
ATOM 1498 C CA . ASN A 1 189 ? -20.385 1.866 16.484 1.00 81.31 189 ASN A CA 1
ATOM 1499 C C . ASN A 1 189 ? -19.133 2.745 16.660 1.00 81.31 189 ASN A C 1
ATOM 1501 O O . ASN A 1 189 ? -19.230 3.962 16.820 1.00 81.31 189 ASN A O 1
ATOM 1505 N N . ILE A 1 190 ? -17.952 2.123 16.667 1.00 86.06 190 ILE A N 1
ATOM 1506 C CA . ILE A 1 190 ? -16.674 2.833 16.756 1.00 86.06 190 ILE A CA 1
ATOM 1507 C C . ILE A 1 190 ? -16.476 3.654 15.479 1.00 86.06 190 ILE A C 1
ATOM 1509 O O . ILE A 1 190 ? -16.376 3.121 14.375 1.00 86.06 190 ILE A O 1
ATOM 1513 N N . SER A 1 191 ? -16.398 4.974 15.636 1.00 90.62 191 SER A N 1
ATOM 1514 C CA . SER A 1 191 ? -16.185 5.898 14.523 1.00 90.62 191 SER A CA 1
ATOM 1515 C C . SER A 1 191 ? -14.748 5.837 14.004 1.00 90.62 191 SER A C 1
ATOM 1517 O O . SER A 1 191 ? -13.799 6.054 14.765 1.00 90.62 191 SER A O 1
ATOM 1519 N N . PHE A 1 192 ? -14.589 5.664 12.684 1.00 94.44 192 PHE A N 1
ATOM 1520 C CA . PHE A 1 192 ? -13.285 5.736 12.014 1.00 94.44 192 PHE A CA 1
ATOM 1521 C C . PHE A 1 192 ? -12.544 7.036 12.348 1.00 94.44 192 PHE A C 1
ATOM 1523 O O . PHE A 1 192 ? -11.367 7.003 12.683 1.00 94.44 192 PHE A O 1
ATOM 1530 N N . GLY A 1 193 ? -13.226 8.187 12.316 1.00 93.81 193 GLY A N 1
ATOM 1531 C CA . GLY A 1 193 ? -12.583 9.486 12.549 1.00 93.81 193 GLY A CA 1
ATOM 1532 C C . GLY A 1 193 ? -12.004 9.636 13.961 1.00 93.81 193 GLY A C 1
ATOM 1533 O O . GLY A 1 193 ? -10.929 10.214 14.133 1.00 93.81 193 GLY A O 1
ATOM 1534 N N . SER A 1 194 ? -12.682 9.074 14.968 1.00 93.00 194 SER A N 1
ATOM 1535 C CA . SER A 1 194 ? -12.198 9.038 16.357 1.00 93.00 194 SER A CA 1
ATOM 1536 C C . SER A 1 194 ? -10.958 8.147 16.483 1.00 93.00 194 SER A C 1
ATOM 1538 O O . SER A 1 194 ? -9.935 8.578 17.022 1.00 93.00 194 SER A O 1
ATOM 1540 N N . LEU A 1 195 ? -11.018 6.940 15.909 1.00 94.31 195 LEU A N 1
ATOM 1541 C CA . LEU A 1 195 ? -9.904 5.991 15.886 1.00 94.31 195 LEU A CA 1
ATOM 1542 C C . LEU A 1 195 ? -8.682 6.557 15.148 1.00 94.31 195 LEU A C 1
ATOM 1544 O O . LEU A 1 195 ? -7.574 6.538 15.681 1.00 94.31 195 LEU A O 1
ATOM 1548 N N . ALA A 1 196 ? -8.881 7.121 13.958 1.00 94.81 196 ALA A N 1
ATOM 1549 C CA . ALA A 1 196 ? -7.821 7.723 13.157 1.00 94.81 196 ALA A CA 1
ATOM 1550 C C . ALA A 1 196 ? -7.153 8.892 13.896 1.00 94.81 196 ALA A C 1
ATOM 1552 O O . ALA A 1 196 ? -5.928 8.978 13.948 1.00 94.81 196 ALA A O 1
ATOM 1553 N N . SER A 1 197 ? -7.942 9.749 14.553 1.00 93.75 197 SER A N 1
ATOM 1554 C CA . SER A 1 197 ? -7.413 10.854 15.364 1.00 93.75 197 SER A CA 1
ATOM 1555 C C . SER A 1 197 ? -6.567 10.366 16.542 1.00 93.75 197 SER A C 1
ATOM 1557 O O . SER A 1 197 ? -5.562 10.994 16.878 1.00 93.75 197 SER A O 1
ATOM 1559 N N . TYR A 1 198 ? -6.962 9.263 17.186 1.00 94.94 198 TYR A N 1
ATOM 1560 C CA . TYR A 1 198 ? -6.168 8.636 18.244 1.00 94.94 198 TYR A CA 1
ATOM 1561 C C . TYR A 1 198 ? -4.842 8.102 17.694 1.00 94.94 198 TYR A C 1
ATOM 1563 O O . TYR A 1 198 ? -3.781 8.411 18.238 1.00 94.94 198 TYR A O 1
ATOM 1571 N N . LEU A 1 199 ? -4.889 7.362 16.586 1.00 95.50 199 LEU A N 1
ATOM 1572 C CA . LEU A 1 199 ? -3.710 6.755 15.969 1.00 95.50 199 LEU A CA 1
ATOM 1573 C C . LEU A 1 199 ? -2.704 7.794 15.477 1.00 95.50 199 LEU A C 1
ATOM 1575 O O . LEU A 1 199 ? -1.522 7.667 15.777 1.00 95.50 199 LEU A O 1
ATOM 1579 N N . MET A 1 200 ? -3.169 8.860 14.822 1.00 93.56 200 MET A N 1
ATOM 1580 C CA . MET A 1 200 ? -2.322 9.976 14.380 1.00 93.56 200 MET A CA 1
ATOM 1581 C C . MET A 1 200 ? -1.636 10.710 15.545 1.00 93.56 200 MET A C 1
ATOM 1583 O O . MET A 1 200 ? -0.583 11.310 15.356 1.00 93.56 200 MET A O 1
ATOM 1587 N N . LYS A 1 201 ? -2.225 10.696 16.750 1.00 93.38 201 LYS A N 1
ATOM 1588 C CA . LYS A 1 201 ? -1.598 11.256 17.960 1.00 93.38 201 LYS A CA 1
ATOM 1589 C C . LYS A 1 201 ? -0.621 10.281 18.609 1.00 93.38 201 LYS A C 1
ATOM 1591 O O . LYS A 1 201 ? 0.396 10.712 19.144 1.00 93.38 201 LYS A O 1
ATOM 1596 N N . ARG A 1 202 ? -0.951 8.986 18.607 1.00 94.00 202 ARG A N 1
ATOM 1597 C CA . ARG A 1 202 ? -0.141 7.932 19.232 1.00 94.00 202 ARG A CA 1
ATOM 1598 C C . ARG A 1 202 ? 1.114 7.619 18.428 1.00 94.00 202 ARG A C 1
ATOM 1600 O O . ARG A 1 202 ? 2.179 7.441 19.011 1.00 94.00 202 ARG A O 1
ATOM 1607 N N . TYR A 1 203 ? 0.979 7.536 17.113 1.00 92.56 203 TYR A N 1
ATOM 1608 C CA . TYR A 1 203 ? 2.060 7.207 16.199 1.00 92.56 203 TYR A CA 1
ATOM 1609 C C . TYR A 1 203 ? 2.480 8.464 15.446 1.00 92.56 203 TYR A C 1
ATOM 1611 O O . TYR A 1 203 ? 1.683 9.071 14.734 1.00 92.56 203 TYR A O 1
ATOM 1619 N N . SER A 1 204 ? 3.743 8.856 15.600 1.00 84.12 204 SER A N 1
ATOM 1620 C CA . SER A 1 204 ? 4.333 9.919 14.793 1.00 84.12 204 SER A CA 1
ATOM 1621 C C . SER A 1 204 ? 4.589 9.435 13.361 1.00 84.12 204 SER A C 1
ATOM 1623 O O . SER A 1 204 ? 4.838 8.254 13.120 1.00 84.12 204 SER A O 1
ATOM 1625 N N . GLY A 1 205 ? 4.555 10.360 12.401 1.00 85.50 205 GLY A N 1
ATOM 1626 C CA . GLY A 1 205 ? 4.861 10.072 10.999 1.00 85.50 205 GLY A CA 1
ATOM 1627 C C . GLY A 1 205 ? 3.639 9.740 10.139 1.00 85.50 205 GLY A C 1
ATOM 1628 O O . GLY A 1 205 ? 2.513 10.132 10.440 1.00 85.50 205 GLY A O 1
ATOM 1629 N N . SER A 1 206 ? 3.892 9.081 9.008 1.00 90.81 206 SER A N 1
ATOM 1630 C CA . SER A 1 206 ? 2.863 8.732 8.024 1.00 90.81 206 SER A CA 1
ATOM 1631 C C . SER A 1 206 ? 2.081 7.493 8.471 1.00 90.81 206 SER A C 1
ATOM 1633 O O . SER A 1 206 ? 2.685 6.571 9.018 1.00 90.81 206 SER A O 1
ATOM 1635 N N . PRO A 1 207 ? 0.778 7.377 8.155 1.00 95.75 207 PRO A N 1
ATOM 1636 C CA . PRO A 1 207 ? 0.043 6.131 8.370 1.00 95.75 207 PRO A CA 1
ATOM 1637 C C . PRO A 1 207 ? 0.685 4.905 7.710 1.00 95.75 207 PRO A C 1
ATOM 1639 O O . PRO A 1 207 ? 0.569 3.798 8.221 1.00 95.75 207 PRO A O 1
ATOM 1642 N N . ASN A 1 208 ? 1.438 5.090 6.622 1.00 94.88 208 ASN A N 1
ATOM 1643 C CA . ASN A 1 208 ? 2.164 4.000 5.962 1.00 94.88 208 ASN A CA 1
ATOM 1644 C C . ASN A 1 208 ? 3.288 3.391 6.818 1.00 94.88 208 ASN A C 1
ATOM 1646 O O . ASN A 1 208 ? 3.747 2.297 6.507 1.00 94.88 208 ASN A O 1
ATOM 1650 N N . THR A 1 209 ? 3.744 4.083 7.866 1.00 92.31 209 THR A N 1
ATOM 1651 C CA . THR A 1 209 ? 4.827 3.624 8.751 1.00 92.31 209 THR A CA 1
ATOM 1652 C C . THR A 1 209 ? 4.318 3.120 10.098 1.00 92.31 209 THR A C 1
ATOM 1654 O O . THR A 1 209 ? 5.116 2.867 11.000 1.00 92.31 209 THR A O 1
ATOM 1657 N N . TRP A 1 210 ? 3.001 3.018 10.279 1.00 93.12 210 TRP A N 1
ATOM 1658 C CA . TRP A 1 210 ? 2.433 2.443 11.491 1.00 93.12 210 TRP A CA 1
ATOM 1659 C C . TRP A 1 210 ? 2.812 0.963 11.634 1.00 93.12 210 TRP A C 1
ATOM 1661 O O . TRP A 1 210 ? 2.991 0.273 10.629 1.00 93.12 210 TRP A O 1
ATOM 1671 N N . PRO A 1 211 ? 2.941 0.458 12.873 1.00 91.56 211 PRO A N 1
ATOM 1672 C CA . PRO A 1 211 ? 3.222 -0.951 13.092 1.00 91.56 211 PRO A CA 1
ATOM 1673 C C . PRO A 1 211 ? 2.048 -1.817 12.629 1.00 91.56 211 PRO A C 1
ATOM 1675 O O . PRO A 1 211 ? 0.889 -1.443 12.791 1.00 91.56 211 PRO A O 1
ATOM 1678 N N . ASP A 1 212 ? 2.356 -3.023 12.154 1.00 86.06 212 ASP A N 1
ATOM 1679 C CA . ASP A 1 212 ? 1.355 -4.007 11.717 1.00 86.06 212 ASP A CA 1
ATOM 1680 C C . ASP A 1 212 ? 0.325 -4.330 12.804 1.00 86.06 212 ASP A C 1
ATOM 1682 O O . ASP A 1 212 ? -0.850 -4.554 12.525 1.00 86.06 212 ASP A O 1
ATOM 1686 N N . LYS A 1 213 ? 0.767 -4.329 14.066 1.00 89.44 213 LYS A N 1
ATOM 1687 C CA . LYS A 1 213 ? -0.101 -4.505 15.224 1.00 89.44 213 LYS A CA 1
ATOM 1688 C C . LYS A 1 213 ? -0.259 -3.182 15.960 1.00 89.44 213 LYS A C 1
ATOM 1690 O O . LYS A 1 213 ? 0.611 -2.785 16.737 1.00 89.44 213 LYS A O 1
ATOM 1695 N N . LEU A 1 214 ? -1.394 -2.529 15.732 1.00 93.12 214 LEU A N 1
ATOM 1696 C CA . LEU A 1 214 ? -1.773 -1.315 16.444 1.00 93.12 214 LEU A CA 1
ATOM 1697 C C . LEU A 1 214 ? -2.140 -1.634 17.897 1.00 93.12 214 LEU A C 1
ATOM 1699 O O . LEU A 1 214 ? -2.876 -2.580 18.184 1.00 93.12 214 LEU A O 1
ATOM 1703 N N . ASP A 1 215 ? -1.649 -0.815 18.820 1.00 92.00 215 ASP A N 1
ATOM 1704 C CA . ASP A 1 215 ? -2.064 -0.865 20.215 1.00 92.00 215 ASP A CA 1
ATOM 1705 C C . ASP A 1 215 ? -3.233 0.095 20.435 1.00 92.00 215 ASP A C 1
ATOM 1707 O O . ASP A 1 215 ? -3.067 1.316 20.464 1.00 92.00 215 ASP A O 1
ATOM 1711 N N . LEU A 1 216 ? -4.419 -0.492 20.583 1.00 93.75 216 LEU A N 1
ATOM 1712 C CA . LEU A 1 216 ? -5.681 0.211 20.804 1.00 93.75 216 LEU A CA 1
ATOM 1713 C C . LEU A 1 216 ? -6.193 0.072 22.242 1.00 93.75 216 LEU A C 1
ATOM 1715 O O . LEU A 1 216 ? -7.321 0.468 22.525 1.00 93.75 216 LEU A O 1
ATOM 1719 N N . SER A 1 217 ? -5.412 -0.515 23.153 1.00 91.06 217 SER A N 1
ATOM 1720 C CA . SER A 1 217 ? -5.869 -0.866 24.506 1.00 91.06 217 SER A CA 1
ATOM 1721 C C . SER A 1 217 ? -6.429 0.334 25.277 1.00 91.06 217 SER A C 1
ATOM 1723 O O . SER A 1 217 ? -7.536 0.275 25.820 1.00 91.06 217 SER A O 1
ATOM 1725 N N . GLU A 1 218 ? -5.700 1.447 25.276 1.00 93.62 218 GLU A N 1
ATOM 1726 C CA . GLU A 1 218 ? -6.095 2.693 25.932 1.00 93.62 218 GLU A CA 1
ATOM 1727 C C . GLU A 1 218 ? -7.325 3.323 25.264 1.00 93.62 218 GLU A C 1
ATOM 1729 O O . GLU A 1 218 ? -8.277 3.691 25.956 1.00 93.62 218 GLU A O 1
ATOM 1734 N N . TYR A 1 219 ? -7.346 3.380 23.928 1.00 93.81 219 TYR A N 1
ATOM 1735 C CA . TYR A 1 219 ? -8.485 3.891 23.163 1.00 93.81 219 TYR A CA 1
ATOM 1736 C C . TYR A 1 219 ? -9.761 3.100 23.461 1.00 93.81 219 TYR A C 1
ATOM 1738 O O . TYR A 1 219 ? -10.771 3.678 23.854 1.00 93.81 219 TYR A O 1
ATOM 1746 N N . LEU A 1 220 ? -9.703 1.771 23.362 1.00 92.75 220 LEU A N 1
ATOM 1747 C CA . LEU A 1 220 ? -10.840 0.885 23.612 1.00 92.75 220 LEU A CA 1
ATOM 1748 C C . LEU A 1 220 ? -11.300 0.942 25.071 1.00 92.75 220 LEU A C 1
ATOM 1750 O O . LEU A 1 220 ? -12.499 0.912 25.337 1.00 92.75 220 LEU A O 1
ATOM 1754 N N . THR A 1 221 ? -10.372 1.072 26.022 1.00 91.94 221 THR A N 1
ATOM 1755 C CA . THR A 1 221 ? -10.714 1.256 27.441 1.00 91.94 221 THR A CA 1
ATOM 1756 C C . THR A 1 221 ? -11.432 2.582 27.671 1.00 91.94 221 THR A C 1
ATOM 1758 O O . THR A 1 221 ? -12.403 2.635 28.427 1.00 91.94 221 THR A O 1
ATOM 1761 N N . SER A 1 222 ? -10.970 3.653 27.023 1.00 90.88 222 SER A N 1
ATOM 1762 C CA . SER A 1 222 ? -11.610 4.966 27.085 1.00 90.88 222 SER A CA 1
ATOM 1763 C C . SER A 1 222 ? -13.015 4.914 26.484 1.00 90.88 222 SER A C 1
ATOM 1765 O O . SER A 1 222 ? -13.972 5.214 27.193 1.00 90.88 222 SER A O 1
ATOM 1767 N N . GLN A 1 223 ? -13.146 4.415 25.251 1.00 89.56 223 GLN A N 1
ATOM 1768 C CA . GLN A 1 223 ? -14.426 4.228 24.556 1.00 89.56 223 GLN A CA 1
ATOM 1769 C C . GLN A 1 223 ? -15.402 3.378 25.373 1.00 89.56 223 GLN A C 1
ATOM 1771 O O . GLN A 1 223 ? -16.576 3.723 25.513 1.00 89.56 223 GLN A O 1
ATOM 1776 N N . TYR A 1 224 ? -14.909 2.302 25.995 1.00 90.19 224 TYR A N 1
ATOM 1777 C CA . TYR A 1 224 ? -15.731 1.489 26.876 1.00 90.19 224 TYR A CA 1
ATOM 1778 C C . TYR A 1 224 ? -16.271 2.295 28.053 1.00 90.19 224 TYR A C 1
ATOM 1780 O O . TYR A 1 224 ? -17.466 2.268 28.316 1.00 90.19 224 TYR A O 1
ATOM 1788 N N . LYS A 1 225 ? -15.422 3.046 28.756 1.00 90.31 225 LYS A N 1
ATOM 1789 C CA . LYS A 1 225 ? -15.852 3.821 29.928 1.00 90.31 225 LYS A CA 1
ATOM 1790 C C . LYS A 1 225 ? -16.820 4.949 29.574 1.00 90.31 225 LYS A C 1
ATOM 1792 O O . LYS A 1 225 ? -17.707 5.233 30.373 1.00 90.31 225 LYS A O 1
ATOM 1797 N N . THR A 1 226 ? -16.638 5.603 28.429 1.00 88.25 226 THR A N 1
ATOM 1798 C CA . THR A 1 226 ? -17.399 6.807 28.068 1.00 88.25 226 THR A CA 1
ATOM 1799 C C . THR A 1 226 ? -18.695 6.509 27.333 1.00 88.25 226 THR A C 1
ATOM 1801 O O . THR A 1 226 ? -19.674 7.215 27.550 1.00 88.25 226 THR A O 1
ATOM 1804 N N . GLU A 1 227 ? -18.720 5.485 26.481 1.00 85.62 227 GLU A N 1
ATOM 1805 C CA . GLU A 1 227 ? -19.864 5.220 25.600 1.00 85.62 227 GLU A CA 1
ATOM 1806 C C . GLU A 1 227 ? -20.568 3.907 25.948 1.00 85.62 227 GLU A C 1
ATOM 1808 O O . GLU A 1 227 ? -21.794 3.868 26.040 1.00 85.62 227 GLU A O 1
ATOM 1813 N N . ILE A 1 228 ? -19.805 2.844 26.218 1.00 85.94 228 ILE A N 1
ATOM 1814 C CA . ILE A 1 228 ? -20.356 1.489 26.374 1.00 85.94 228 ILE A CA 1
ATOM 1815 C C . ILE A 1 228 ? -20.877 1.242 27.793 1.00 85.94 228 ILE A C 1
ATOM 1817 O O . ILE A 1 228 ? -22.014 0.814 27.987 1.00 85.94 228 ILE A O 1
ATOM 1821 N N . ALA A 1 229 ? -20.053 1.506 28.805 1.00 89.50 229 ALA A N 1
ATOM 1822 C CA . ALA A 1 229 ? -20.362 1.229 30.199 1.00 89.50 229 ALA A CA 1
ATOM 1823 C C . ALA A 1 229 ? -21.620 1.970 30.681 1.00 89.50 229 ALA A C 1
ATOM 1825 O O . ALA A 1 229 ? -22.429 1.335 31.354 1.00 89.50 229 ALA A O 1
ATOM 1826 N N . PRO A 1 230 ? -21.867 3.250 30.330 1.00 91.25 230 PRO A N 1
ATOM 1827 C CA . PRO A 1 230 ? -23.106 3.923 30.713 1.00 91.25 230 PRO A CA 1
ATOM 1828 C C . PRO A 1 230 ? -24.361 3.240 30.159 1.00 91.25 230 PRO A C 1
ATOM 1830 O O . PRO A 1 230 ? -25.339 3.095 30.891 1.00 91.25 230 PRO A O 1
ATOM 1833 N N . GLN A 1 231 ? -24.322 2.776 28.905 1.00 87.25 231 GLN A N 1
ATOM 1834 C CA . GLN A 1 231 ? -25.430 2.046 28.282 1.00 87.25 231 GLN A CA 1
ATOM 1835 C C . GLN A 1 231 ? -25.633 0.684 28.952 1.00 87.25 231 GLN A C 1
ATOM 1837 O O . GLN A 1 231 ? -26.742 0.362 29.369 1.00 87.25 231 GLN A O 1
ATOM 1842 N N . ALA A 1 232 ? -24.551 -0.071 29.160 1.00 88.31 232 ALA A N 1
ATOM 1843 C CA . ALA A 1 232 ? -24.605 -1.356 29.854 1.00 88.31 232 ALA A CA 1
ATOM 1844 C C . ALA A 1 232 ? -25.145 -1.219 31.290 1.00 88.31 232 ALA A C 1
ATOM 1846 O O . ALA A 1 232 ? -25.967 -2.019 31.727 1.00 88.31 232 ALA A O 1
ATOM 1847 N N . ILE A 1 233 ? -24.730 -0.182 32.023 1.00 91.94 233 ILE A N 1
ATOM 1848 C CA . ILE A 1 233 ? -25.230 0.108 33.374 1.00 91.94 233 ILE A CA 1
ATOM 1849 C C . ILE A 1 233 ? -26.714 0.491 33.341 1.00 91.94 233 ILE A C 1
ATOM 1851 O O . ILE A 1 233 ? -27.454 0.097 34.241 1.00 91.94 233 ILE A O 1
ATOM 1855 N N . ALA A 1 234 ? -27.160 1.262 32.347 1.00 91.56 234 ALA A N 1
ATOM 1856 C CA . ALA A 1 234 ? -28.568 1.625 32.205 1.00 91.56 234 ALA A CA 1
ATOM 1857 C C . ALA A 1 234 ? -29.448 0.391 31.954 1.00 91.56 234 ALA A C 1
ATOM 1859 O O . ALA A 1 234 ? -30.469 0.246 32.620 1.00 91.56 234 ALA A O 1
ATOM 1860 N N . GLU A 1 235 ? -29.011 -0.519 31.083 1.00 89.50 235 GLU A N 1
ATOM 1861 C CA . GLU A 1 235 ? -29.667 -1.811 30.840 1.00 89.50 235 GLU A CA 1
ATOM 1862 C C . GLU A 1 235 ? -29.736 -2.657 32.117 1.00 89.50 235 GLU A C 1
ATOM 1864 O O . GLU A 1 235 ? -30.807 -3.107 32.516 1.00 89.50 235 GLU A O 1
ATOM 1869 N N . ILE A 1 236 ? -28.616 -2.799 32.836 1.00 91.50 236 ILE A N 1
ATOM 1870 C CA . ILE A 1 236 ? -28.571 -3.537 34.110 1.00 91.50 236 ILE A CA 1
ATOM 1871 C C . ILE A 1 236 ? -29.548 -2.945 35.136 1.00 91.50 236 ILE A C 1
ATOM 1873 O O . ILE A 1 236 ? -30.188 -3.691 35.870 1.00 91.50 236 ILE A O 1
ATOM 1877 N N . LYS A 1 237 ? -29.689 -1.615 35.189 1.00 92.00 237 LYS A N 1
ATOM 1878 C CA . LYS A 1 237 ? -30.632 -0.940 36.097 1.00 92.00 237 LYS A CA 1
ATOM 1879 C C . LYS A 1 237 ? -32.101 -1.183 35.748 1.00 92.00 237 LYS A C 1
ATOM 1881 O O . LYS A 1 237 ? -32.942 -1.003 36.623 1.00 92.00 237 LYS A O 1
ATOM 1886 N N . GLN A 1 238 ? -32.411 -1.528 34.500 1.00 93.69 238 GLN A N 1
ATOM 1887 C CA . GLN A 1 238 ? -33.775 -1.824 34.056 1.00 93.69 238 GLN A CA 1
ATOM 1888 C C . GLN A 1 238 ? -34.153 -3.299 34.248 1.00 93.69 238 GLN A C 1
ATOM 1890 O O . GLN A 1 238 ? -35.341 -3.615 34.278 1.00 93.69 238 GLN A O 1
ATOM 1895 N N . MET A 1 239 ? -33.172 -4.191 34.414 1.00 94.12 239 MET A N 1
ATOM 1896 C CA . MET A 1 239 ? -33.414 -5.613 34.673 1.00 94.12 239 MET A CA 1
ATOM 1897 C C . MET A 1 239 ? -34.040 -5.831 36.052 1.00 94.12 239 MET A C 1
ATOM 1899 O O . MET A 1 239 ? -33.675 -5.182 37.037 1.00 94.12 239 MET A O 1
ATOM 1903 N N . ASN A 1 240 ? -34.958 -6.793 36.144 1.00 94.75 240 ASN A N 1
ATOM 1904 C CA . ASN A 1 240 ? -35.478 -7.218 37.440 1.00 94.75 240 ASN A CA 1
ATOM 1905 C C . ASN A 1 240 ? -34.443 -8.073 38.201 1.00 94.75 240 ASN A C 1
ATOM 1907 O O . ASN A 1 240 ? -33.447 -8.548 37.649 1.00 94.75 240 ASN A O 1
ATOM 1911 N N . ALA A 1 241 ? -34.670 -8.263 39.503 1.00 94.00 241 ALA A N 1
ATOM 1912 C CA . ALA A 1 241 ? -33.713 -8.941 40.376 1.00 94.00 241 ALA A CA 1
ATOM 1913 C C . ALA A 1 241 ? -33.456 -10.409 39.983 1.00 94.00 241 ALA A C 1
ATOM 1915 O O . ALA A 1 241 ? -32.344 -10.907 40.165 1.00 94.00 241 ALA A O 1
ATOM 1916 N N . GLU A 1 242 ? -34.465 -11.103 39.452 1.00 94.12 242 GLU A N 1
ATOM 1917 C CA . GLU A 1 242 ? -34.379 -12.515 39.068 1.00 94.12 242 GLU A CA 1
ATOM 1918 C C . GLU A 1 242 ? -33.554 -12.686 37.787 1.00 94.12 242 GLU A C 1
ATOM 1920 O O . GLU A 1 242 ? -32.634 -13.507 37.748 1.00 94.12 242 GLU A O 1
ATOM 1925 N N . GLU A 1 243 ? -33.806 -11.848 36.782 1.00 92.62 243 GLU A N 1
ATOM 1926 C CA . GLU A 1 243 ? -33.027 -11.770 35.542 1.00 92.62 243 GLU A CA 1
ATOM 1927 C C . GLU A 1 243 ? -31.570 -11.402 35.814 1.00 92.62 243 GLU A C 1
ATOM 1929 O O . GLU A 1 243 ? -30.657 -12.074 35.325 1.00 92.62 243 GLU A O 1
ATOM 1934 N N . LEU A 1 244 ? -31.339 -10.377 36.640 1.00 93.88 244 LEU A N 1
ATOM 1935 C CA . LEU A 1 244 ? -29.993 -9.938 36.995 1.00 93.88 244 LEU A CA 1
ATOM 1936 C C . LEU A 1 244 ? -29.220 -11.051 37.710 1.00 93.88 244 LEU A C 1
ATOM 1938 O O . LEU A 1 244 ? -28.076 -11.337 37.355 1.00 93.88 244 LEU A O 1
ATOM 1942 N N . LYS A 1 245 ? -29.848 -11.716 38.687 1.00 93.50 245 LYS A N 1
ATOM 1943 C CA . LYS A 1 245 ? -29.227 -12.828 39.415 1.00 93.50 245 LYS A CA 1
ATOM 1944 C C . LYS A 1 245 ? -28.897 -13.991 38.483 1.00 93.50 245 LYS A C 1
ATOM 1946 O O . LYS A 1 245 ? -27.786 -14.508 38.549 1.00 93.50 245 LYS A O 1
ATOM 1951 N N . SER A 1 246 ? -29.823 -14.376 37.604 1.00 94.50 246 SER A N 1
ATOM 1952 C CA . SER A 1 246 ? -29.598 -15.434 36.610 1.00 94.50 246 SER A CA 1
ATOM 1953 C C . SER A 1 246 ? -28.401 -15.115 35.707 1.00 94.50 246 SER A C 1
ATOM 1955 O O . SER A 1 246 ? -27.515 -15.948 35.510 1.00 94.50 246 SER A O 1
ATOM 1957 N N . LYS A 1 247 ? -28.304 -13.866 35.235 1.00 92.50 247 LYS A N 1
ATOM 1958 C CA . LYS A 1 247 ? -27.216 -13.422 34.358 1.00 92.50 247 LYS A CA 1
ATOM 1959 C C . LYS A 1 247 ? -25.861 -13.376 35.064 1.00 92.50 247 LYS A C 1
ATOM 1961 O O . LYS A 1 247 ? -24.869 -13.795 34.479 1.00 92.50 247 LYS A O 1
ATOM 1966 N N . ILE A 1 248 ? -25.811 -12.933 36.323 1.00 92.50 248 ILE A N 1
ATOM 1967 C CA . ILE A 1 248 ? -24.585 -12.964 37.139 1.00 92.50 248 ILE A CA 1
ATOM 1968 C C . ILE A 1 248 ? -24.113 -14.406 37.362 1.00 92.50 248 ILE A C 1
ATOM 1970 O O . ILE A 1 248 ? -22.919 -14.667 37.254 1.00 92.50 248 ILE A O 1
ATOM 1974 N N . LEU A 1 249 ? -25.029 -15.342 37.635 1.00 93.94 249 LEU A N 1
ATOM 1975 C CA . LEU A 1 249 ? -24.681 -16.756 37.819 1.00 93.94 249 LEU A CA 1
ATOM 1976 C C . LEU A 1 249 ? -24.085 -17.370 36.546 1.00 93.94 249 LEU A C 1
ATOM 1978 O O . LEU A 1 249 ? -23.073 -18.058 36.636 1.00 93.94 249 LEU A O 1
ATOM 1982 N N . SER A 1 250 ? -24.663 -17.085 35.373 1.00 94.00 250 SER A N 1
ATOM 1983 C CA . SER A 1 250 ? -24.081 -17.504 34.087 1.00 94.00 250 SER A CA 1
ATOM 1984 C C . SER A 1 250 ? -22.698 -16.888 33.876 1.00 94.00 250 SER A C 1
ATOM 1986 O O . SER A 1 250 ? -21.747 -17.612 33.608 1.00 94.00 250 SER A O 1
ATOM 1988 N N . LEU A 1 251 ? -22.539 -15.578 34.093 1.00 92.69 251 LEU A N 1
ATOM 1989 C CA . LEU A 1 251 ? -21.240 -14.915 33.947 1.00 92.69 251 LEU A CA 1
ATOM 1990 C C . LEU A 1 251 ? -20.169 -15.486 34.888 1.00 92.69 251 LEU A C 1
ATOM 1992 O O . LEU A 1 251 ? -19.031 -15.641 34.467 1.00 92.69 251 LEU A O 1
ATOM 1996 N N . ALA A 1 252 ? -20.514 -15.809 36.136 1.00 91.88 252 ALA A N 1
ATOM 1997 C CA . ALA A 1 252 ? -19.581 -16.402 37.095 1.00 91.88 252 ALA A CA 1
ATOM 1998 C C . ALA A 1 252 ? -19.195 -17.852 36.748 1.00 91.88 252 ALA A C 1
ATOM 2000 O O . ALA A 1 252 ? -18.109 -18.289 37.118 1.00 91.88 252 ALA A O 1
ATOM 2001 N N . ALA A 1 253 ? -20.068 -18.594 36.057 1.00 93.12 253 ALA A N 1
ATOM 2002 C CA . ALA A 1 253 ? -19.770 -19.939 35.568 1.00 93.12 253 ALA A CA 1
ATOM 2003 C C . ALA A 1 253 ? -18.889 -19.919 34.306 1.00 93.12 253 ALA A C 1
ATOM 2005 O O . ALA A 1 253 ? -18.013 -20.768 34.159 1.00 93.12 253 ALA A O 1
ATOM 2006 N N . ASP A 1 254 ? -19.110 -18.941 33.422 1.00 93.19 254 ASP A N 1
ATOM 2007 C CA . ASP A 1 254 ? -18.472 -18.870 32.102 1.00 93.19 254 ASP A CA 1
ATOM 2008 C C . ASP A 1 254 ? -17.199 -17.999 32.075 1.00 93.19 254 ASP A C 1
ATOM 2010 O O . ASP A 1 254 ? -16.415 -18.067 31.126 1.00 93.19 254 ASP A O 1
ATOM 2014 N N . ASN A 1 255 ? -16.978 -17.158 33.091 1.00 90.56 255 ASN A N 1
ATOM 2015 C CA . ASN A 1 255 ? -15.829 -16.261 33.190 1.00 90.56 255 ASN A CA 1
ATOM 2016 C C . ASN A 1 255 ? -15.166 -16.368 34.572 1.00 90.56 255 ASN A C 1
ATOM 2018 O O . ASN A 1 255 ? -15.720 -15.917 35.577 1.00 90.56 255 ASN A O 1
ATOM 2022 N N . GLU A 1 256 ? -13.953 -16.930 34.597 1.00 88.56 256 GLU A N 1
ATOM 2023 C CA . GLU A 1 256 ? -13.172 -17.152 35.820 1.00 88.56 256 GLU A CA 1
ATOM 2024 C C . GLU A 1 256 ? -12.933 -15.854 36.601 1.00 88.56 256 GLU A C 1
ATOM 2026 O O . GLU A 1 256 ? -13.197 -15.816 37.801 1.00 88.56 256 GLU A O 1
ATOM 2031 N N . ASP A 1 257 ? -12.534 -14.768 35.929 1.00 90.50 257 ASP A N 1
ATOM 2032 C CA . ASP A 1 257 ? -12.271 -13.480 36.583 1.00 90.50 257 ASP A CA 1
ATOM 2033 C C . ASP A 1 257 ? -13.514 -12.949 37.313 1.00 90.50 257 ASP A C 1
ATOM 2035 O O . ASP A 1 257 ? -13.406 -12.389 38.404 1.00 90.50 257 ASP A O 1
ATOM 2039 N N . ILE A 1 258 ? -14.707 -13.138 36.737 1.00 89.69 258 ILE A N 1
ATOM 2040 C CA . ILE A 1 258 ? -15.972 -12.765 37.384 1.00 89.69 258 ILE A CA 1
ATOM 2041 C C . ILE A 1 258 ? -16.290 -13.722 38.536 1.00 89.69 258 ILE A C 1
ATOM 2043 O O . ILE A 1 258 ? -16.680 -13.264 39.610 1.00 89.69 258 ILE A O 1
ATOM 2047 N N . GLY A 1 259 ? -16.118 -15.031 38.349 1.00 89.56 259 GLY A N 1
ATOM 2048 C CA . GLY A 1 259 ? -16.359 -16.035 39.389 1.00 89.56 259 GLY A CA 1
ATOM 2049 C C . GLY A 1 259 ? -15.509 -15.808 40.641 1.00 89.56 259 GLY A C 1
ATOM 2050 O O . GLY A 1 259 ? -16.031 -15.846 41.759 1.00 89.56 259 GLY A O 1
ATOM 2051 N N . LEU A 1 260 ? -14.230 -15.466 40.460 1.00 91.62 260 LEU A N 1
ATOM 2052 C CA . LEU A 1 260 ? -13.288 -15.162 41.543 1.00 91.62 260 LEU A CA 1
ATOM 2053 C C . LEU A 1 260 ? -13.732 -13.975 42.415 1.00 91.62 260 LEU A C 1
ATOM 2055 O O . LEU A 1 260 ? -13.423 -13.956 43.602 1.00 91.62 260 LEU A O 1
ATOM 2059 N N . ILE A 1 261 ? -14.500 -13.014 41.883 1.00 92.56 261 ILE A N 1
ATOM 2060 C CA . ILE A 1 261 ? -15.040 -11.884 42.669 1.00 92.56 261 ILE A CA 1
ATOM 2061 C C . ILE A 1 261 ? -16.050 -12.366 43.724 1.00 92.56 261 ILE A C 1
ATOM 2063 O O . ILE A 1 261 ? -16.185 -11.752 44.786 1.00 92.56 261 ILE A O 1
ATOM 2067 N N . PHE A 1 262 ? -16.774 -13.451 43.440 1.00 88.06 262 PHE A N 1
ATOM 2068 C CA . PHE A 1 262 ? -17.790 -14.017 44.331 1.00 88.06 262 PHE A CA 1
ATOM 2069 C C . PHE A 1 262 ? -17.265 -15.171 45.189 1.00 88.06 262 PHE A C 1
ATOM 2071 O O . PHE A 1 262 ? -17.950 -15.583 46.130 1.00 88.06 262 PHE A O 1
ATOM 2078 N N . TRP A 1 263 ? -16.069 -15.680 44.888 1.00 81.81 263 TRP A N 1
ATOM 2079 C CA . TRP A 1 263 ? -15.419 -16.712 45.682 1.00 81.81 263 TRP A CA 1
ATOM 2080 C C . TRP A 1 263 ? -14.872 -16.110 46.980 1.00 81.81 263 TRP A C 1
ATOM 2082 O O . TRP A 1 263 ? -14.073 -15.174 46.974 1.00 81.81 263 TRP A O 1
ATOM 2092 N N . LYS A 1 264 ? -15.343 -16.640 48.107 1.00 65.81 264 LYS A N 1
ATOM 2093 C CA . LYS A 1 264 ? -14.820 -16.382 49.448 1.00 65.81 264 LYS A CA 1
ATOM 2094 C C . LYS A 1 264 ? -14.330 -17.680 50.059 1.00 65.81 264 LYS A C 1
ATOM 2096 O O . LYS A 1 264 ? -15.011 -18.707 49.832 1.00 65.81 264 LYS A O 1
#

Radius of gyration: 34.14 Å; chains: 1; bounding box: 86×32×102 Å

Organism: NCBI:txid1291540

Foldseek 3Di:
DCDLVNVVVVVPPPDVQPDPVSVVVVCVVCVVVCCQCPVPPLNVVVVVVLVVLDVLDPDDSVVLVVLQVPDPQHPPHDPVNSSVSSNVSSFQVLLVVLLVLLQVLVCQQEVDNAQQRSQQVLLAHSLLQVLVDPCSLVSRCCNVCSVVDTSVVSVVSSVVSVPRHRGDSVSSLVVVCVQQPDPVCPVDPDDSVLVSVVCCVVDPDTNNPDDPHDDCPVVVVVCCVPPNVVVVVVVLVPDDPVVNVVVLVVCLVVPVVSVVVVDD

pLDDT: mean 85.05, std 13.06, range [36.69, 97.69]

Secondary structure (DSSP, 8-state):
---HHHHHHHHSS-----SHHHHHHHHHHTHHHHIIIII-TT-HHHHHHHHHHS--TT--HHHHHHHHHT-TT-TTS-HHHHHHHHHHHHHHHHHHHHHHHHHHHHHHHHSSSSHHHHHHHHTS-GGGGGTTSS-HHHHHHHHH-GGGS-HHHHHHHHHHHHT-----HHHHHHHHHHHHS-GGGTTS---HHHHHHHHHHHS-S-GGGS-SS---HHHHHHHIIIIIHHHHHHHHHHS-HHHHHHHHHHHHHH-HHHHHHH--

Sequence (264 aa):
MADLIDCIESLDKPQNVKTIEEIQQTVAANYNLIDNLFYDSKMVASLKIIKGMVETGPIPDSELINLIQDLSSGYSSPEITFTRELKGKIEDYEKKSLGRKLLNRWKEVTQSSSPSEWAATNHMPAYFVFFDYDNPKLIIQCISHPEDYSAEKLNAIMQSLNTAGITDVKRCQAAFIDEHIPSKYKGFNISFGSLASYLMKRYSGSPNTWPDKLDLSEYLTSQYKTEIAPQAIAEIKQMNAEELKSKILSLAADNEDIGLIFWK